Protein AF-A0A2N3EFL1-F1 (afdb_monomer)

Solvent-accessible surface area (backbone atoms only — not comparable to full-atom values): 10453 Å² total; per-residue (Å²): 132,85,88,84,84,82,82,80,86,78,79,76,75,83,72,70,76,74,74,76,64,50,80,77,62,65,52,68,69,85,84,55,55,62,70,56,35,33,52,42,13,59,69,4,53,45,67,71,59,51,54,50,52,51,51,50,53,55,60,44,53,56,23,71,83,37,54,92,38,70,68,27,36,50,48,37,52,32,58,59,57,27,57,64,41,50,49,50,44,27,68,76,59,52,12,45,37,34,62,54,31,63,35,47,53,51,44,52,57,48,41,55,53,49,46,28,28,58,76,32,64,86,65,43,80,52,60,50,54,91,83,37,51,69,62,43,52,49,51,51,52,50,43,54,55,47,51,54,49,52,55,52,19,51,54,30,36,53,46,23,74,76,65,50,71,40,30,33,32,34,71,68,18,29,78,69,70,70,17,40,70,43,81,79,80,126

Mean predicted aligned error: 8.62 Å

Radius of gyration: 25.13 Å; Cα contacts (8 Å, |Δi|>4): 198; chains: 1; bounding box: 44×29×107 Å

Secondary structure (DSSP, 8-state):
----------------------GGG-S--TTS-HHHHHHHHHHTS-HHHHHHHHHHHHHHHGGGGGTTSHHHHHHHHHHHTHHHHHHHHHHHHTS--GGGGGGGHHHHHHHHHHHHHHH-SBTBSPP-GGG-HHHHHHHHHHHHHHHHHHHHHHHHHHHHHTT--PPTTSHHHHHTTSS-------

Foldseek 3Di:
DDDDDDDDPPPPPPPPPPPCPDLLNLADDPPDDLVRLAVLLVVFADPVVVVLVVVLVVLLVVLVVVCVDPLSVLSVVLVVQLVVVLVVCSVVRSYDALLSLVSNVSLVVSLVLLCCQAPHCPNHDHDDCVVPVVVNVSSVVNNVSSVVSNVSSVVSVVVVVVSRSHRRLRPSCVVVVNTHNRPPPD

Structure (mmCIF, N/CA/C/O backbone):
data_AF-A0A2N3EFL1-F1
#
_entry.id   AF-A0A2N3EFL1-F1
#
loop_
_atom_site.group_PDB
_atom_site.id
_atom_site.type_symbol
_atom_site.label_atom_id
_atom_site.label_alt_id
_atom_site.label_comp_id
_atom_site.label_asym_id
_atom_site.label_entity_id
_atom_site.label_seq_id
_atom_site.pdbx_PDB_ins_code
_atom_site.Cartn_x
_atom_site.Cartn_y
_atom_site.Cartn_z
_atom_site.occupancy
_atom_site.B_iso_or_equiv
_atom_site.auth_seq_id
_atom_site.auth_comp_id
_atom_site.auth_asym_id
_atom_site.auth_atom_id
_atom_site.pdbx_PDB_model_num
ATOM 1 N N . MET A 1 1 ? -7.884 -15.401 84.763 1.00 50.72 1 MET A N 1
ATOM 2 C CA . MET A 1 1 ? -8.823 -16.068 83.832 1.00 50.72 1 MET A CA 1
ATOM 3 C C . MET A 1 1 ? -9.607 -15.002 83.078 1.00 50.72 1 MET A C 1
ATOM 5 O O . MET A 1 1 ? -10.017 -14.054 83.729 1.00 50.72 1 MET A O 1
ATOM 9 N N . ARG A 1 2 ? -9.844 -15.227 81.771 1.00 45.53 2 ARG A N 1
ATOM 10 C CA . ARG A 1 2 ? -10.661 -14.442 80.808 1.00 45.53 2 ARG A CA 1
ATOM 11 C C . ARG A 1 2 ? -10.039 -13.092 80.398 1.00 45.53 2 ARG A C 1
ATOM 13 O O . ARG A 1 2 ? -9.923 -12.208 81.226 1.00 45.53 2 ARG A O 1
ATOM 20 N N . GLY A 1 3 ? -9.557 -12.855 79.176 1.00 49.12 3 GLY A N 1
ATOM 21 C CA . GLY A 1 3 ? -9.835 -13.471 77.873 1.00 49.12 3 GLY A CA 1
ATOM 22 C C . GLY A 1 3 ? -10.885 -12.641 77.129 1.00 49.12 3 GLY A C 1
ATOM 23 O O . GLY A 1 3 ? -12.058 -12.721 77.472 1.00 49.12 3 GLY A O 1
ATOM 24 N N . GLY A 1 4 ? -10.463 -11.845 76.142 1.00 48.56 4 GLY A N 1
ATOM 25 C CA . GLY A 1 4 ? -11.347 -11.000 75.331 1.00 48.56 4 GLY A CA 1
ATOM 26 C C . GLY A 1 4 ? -10.661 -10.563 74.040 1.00 48.56 4 GLY A C 1
ATOM 27 O O . GLY A 1 4 ? -10.107 -9.470 73.966 1.00 48.56 4 GLY A O 1
ATOM 28 N N . GLY A 1 5 ? -10.641 -11.462 73.053 1.00 54.12 5 GLY A N 1
ATOM 29 C CA . GLY A 1 5 ? -10.110 -11.211 71.715 1.00 54.12 5 GLY A CA 1
ATOM 30 C C . GLY A 1 5 ? -11.044 -10.334 70.881 1.00 54.12 5 GLY A C 1
ATOM 31 O O . GLY A 1 5 ? -12.261 -10.510 70.909 1.00 54.12 5 GLY A O 1
ATOM 32 N N . ARG A 1 6 ? -10.464 -9.404 70.116 1.00 59.41 6 ARG A N 1
ATOM 33 C CA . ARG A 1 6 ? -11.145 -8.709 69.019 1.00 59.41 6 ARG A CA 1
ATOM 34 C C . ARG A 1 6 ? -10.828 -9.435 67.718 1.00 59.41 6 ARG A C 1
ATOM 36 O O . ARG A 1 6 ? -9.671 -9.503 67.313 1.00 59.41 6 ARG A O 1
ATOM 43 N N . ALA A 1 7 ? -11.871 -9.990 67.112 1.00 55.91 7 ALA A N 1
ATOM 44 C CA . ALA A 1 7 ? -11.839 -10.569 65.782 1.00 55.91 7 ALA A CA 1
ATOM 45 C C . ALA A 1 7 ? -11.641 -9.461 64.738 1.00 55.91 7 ALA A C 1
ATOM 47 O O . ALA A 1 7 ? -12.305 -8.426 64.783 1.00 55.91 7 ALA A O 1
ATOM 48 N N . ALA A 1 8 ? -10.702 -9.687 63.823 1.00 54.69 8 ALA A N 1
ATOM 49 C CA . ALA A 1 8 ? -10.517 -8.891 62.625 1.00 54.69 8 ALA A CA 1
ATOM 50 C C . ALA A 1 8 ? -11.520 -9.371 61.568 1.00 54.69 8 ALA A C 1
ATOM 52 O O . ALA A 1 8 ? -11.421 -10.498 61.082 1.00 54.69 8 ALA A O 1
ATOM 53 N N . GLU A 1 9 ? -12.491 -8.528 61.227 1.00 53.72 9 GLU A N 1
ATOM 54 C CA . GLU A 1 9 ? -13.385 -8.752 60.093 1.00 53.72 9 GLU A CA 1
ATOM 55 C C . GLU A 1 9 ? -12.624 -8.452 58.798 1.00 53.72 9 GLU A C 1
ATOM 57 O O . GLU A 1 9 ? -12.484 -7.311 58.358 1.00 53.72 9 GLU A O 1
ATOM 62 N N . GLY A 1 10 ? -12.070 -9.512 58.209 1.00 50.66 10 GLY A N 1
ATOM 63 C CA . GLY A 1 10 ? -11.544 -9.507 56.854 1.00 50.66 10 GLY A CA 1
ATOM 64 C C . GLY A 1 10 ? -12.693 -9.447 55.853 1.00 50.66 10 GLY A C 1
ATOM 65 O O . GLY A 1 10 ? -13.251 -10.478 55.487 1.00 50.66 10 GLY A O 1
ATOM 66 N N . GLY A 1 11 ? -13.028 -8.238 55.402 1.00 52.91 11 GLY A N 1
ATOM 67 C CA . GLY A 1 11 ? -13.882 -8.018 54.238 1.00 52.91 11 GLY A CA 1
ATOM 68 C C . GLY A 1 11 ? -13.166 -8.479 52.971 1.00 52.91 11 GLY A C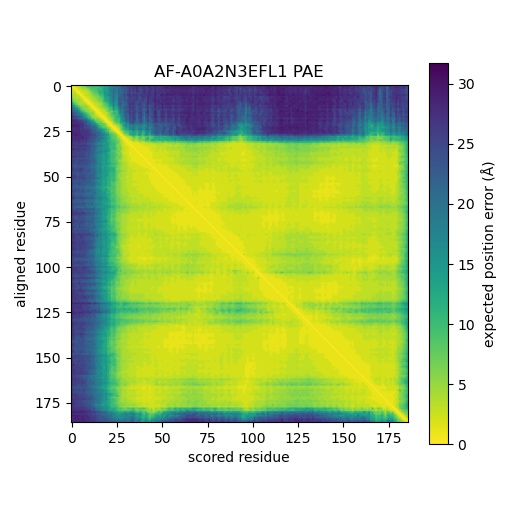 1
ATOM 69 O O . GLY A 1 11 ? -12.472 -7.698 52.318 1.00 52.91 11 GLY A O 1
ATOM 70 N N . ALA A 1 12 ? -13.307 -9.764 52.647 1.00 51.56 12 ALA A N 1
ATOM 71 C CA . ALA A 1 12 ? -12.978 -10.304 51.340 1.00 51.56 12 ALA A CA 1
ATOM 72 C C . ALA A 1 12 ? -13.873 -9.596 50.318 1.00 51.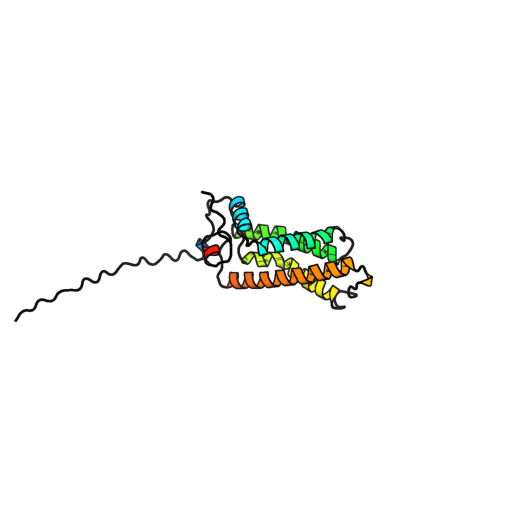56 12 ALA A C 1
ATOM 74 O O . ALA A 1 12 ? -15.074 -9.836 50.240 1.00 51.56 12 ALA A O 1
ATOM 75 N N . THR A 1 13 ? -13.292 -8.649 49.588 1.00 58.56 13 THR A N 1
ATOM 76 C CA . THR A 1 13 ? -13.954 -8.070 48.426 1.00 58.56 13 THR A CA 1
ATOM 77 C C . THR A 1 13 ? -13.999 -9.157 47.368 1.00 58.56 13 THR A C 1
ATOM 79 O O . THR A 1 13 ? -12.969 -9.530 46.804 1.00 58.56 13 THR A O 1
ATOM 82 N N . ASP A 1 14 ? -15.201 -9.684 47.149 1.00 48.06 14 ASP A N 1
ATOM 83 C CA . ASP A 1 14 ? -15.575 -10.488 45.997 1.00 48.06 14 ASP A CA 1
ATOM 84 C C . ASP A 1 14 ? -15.231 -9.697 44.732 1.00 48.06 14 ASP A C 1
ATOM 86 O O . ASP A 1 14 ? -16.028 -8.926 44.194 1.00 48.06 14 ASP A O 1
ATOM 90 N N . ARG A 1 15 ? -13.987 -9.832 44.269 1.00 56.56 15 ARG A N 1
ATOM 91 C CA . ARG A 1 15 ? -13.624 -9.448 42.914 1.00 56.56 15 ARG A CA 1
ATOM 92 C C . ARG A 1 15 ? -14.291 -10.467 42.018 1.00 56.56 15 ARG A C 1
ATOM 94 O O . ARG A 1 15 ? -13.759 -11.553 41.796 1.00 56.56 15 ARG A O 1
ATOM 101 N N . GLU A 1 16 ? -15.481 -10.093 41.563 1.00 52.03 16 GLU A N 1
ATOM 102 C CA . GLU A 1 16 ? -16.154 -10.701 40.429 1.00 52.03 16 GLU A CA 1
ATOM 103 C C . GLU A 1 16 ? -15.074 -11.005 39.378 1.00 52.03 16 GLU A C 1
ATOM 105 O O . GLU A 1 16 ? -14.317 -10.092 39.024 1.00 52.03 16 GLU A O 1
ATOM 110 N N . PRO A 1 17 ? -14.891 -12.274 38.965 1.00 49.97 17 PRO A N 1
ATOM 111 C CA . PRO A 1 17 ? -13.891 -12.613 37.973 1.00 49.97 17 PRO A CA 1
ATOM 112 C C . PRO A 1 17 ? -14.227 -11.803 36.734 1.00 49.97 17 PRO A C 1
ATOM 114 O O . PRO A 1 17 ? -15.246 -12.059 36.090 1.00 49.97 17 PRO A O 1
ATOM 117 N N . ASP A 1 18 ? -13.389 -10.791 36.488 1.00 52.66 18 ASP A N 1
ATOM 118 C CA . ASP A 1 18 ? -13.420 -9.903 35.339 1.00 52.66 18 ASP A CA 1
ATOM 119 C C . ASP A 1 18 ? -13.720 -10.789 34.145 1.00 52.66 18 ASP A C 1
ATOM 121 O O . ASP A 1 18 ? -12.902 -11.642 33.774 1.00 52.66 18 ASP A O 1
ATOM 125 N N . LYS A 1 19 ? -14.971 -10.710 33.668 1.00 48.00 19 LYS A N 1
ATOM 126 C CA . LYS A 1 19 ? -15.429 -11.493 32.533 1.00 48.00 19 LYS A CA 1
ATOM 127 C C . LYS A 1 19 ? -14.396 -11.183 31.482 1.00 48.00 19 LYS A C 1
ATOM 129 O O . LYS A 1 19 ? -14.361 -10.060 30.982 1.00 48.00 19 LYS A O 1
ATOM 134 N N . MET A 1 20 ? -13.555 -12.177 31.189 1.00 40.53 20 MET A N 1
ATOM 135 C CA . MET A 1 20 ? -12.702 -12.226 30.020 1.00 40.53 20 MET A CA 1
ATOM 136 C C . MET A 1 20 ? -13.653 -12.151 28.835 1.00 40.53 20 MET A C 1
ATOM 138 O O . MET A 1 20 ? -14.011 -13.143 28.203 1.00 40.53 20 MET A O 1
ATOM 142 N N . THR A 1 21 ? -14.116 -10.934 28.574 1.00 48.03 21 THR A N 1
ATOM 143 C CA . THR A 1 21 ? -14.584 -10.473 27.299 1.00 48.03 21 THR A CA 1
ATOM 144 C C . THR A 1 21 ? -13.416 -10.832 26.417 1.00 48.03 21 THR A C 1
ATOM 146 O O . THR A 1 21 ? -12.321 -10.280 26.526 1.00 48.03 21 THR A O 1
ATOM 149 N N . SER A 1 22 ? -13.603 -11.930 25.685 1.00 43.53 22 SER A N 1
ATOM 150 C CA . SER A 1 22 ? -12.630 -12.441 24.739 1.00 43.53 22 SER A CA 1
ATOM 151 C C . SER A 1 22 ? -11.972 -11.242 24.053 1.00 43.53 22 SER A C 1
ATOM 153 O O . SER A 1 22 ? -12.692 -10.307 23.710 1.00 43.53 22 SER A O 1
ATOM 155 N N . PRO A 1 23 ? -10.654 -11.218 23.807 1.00 50.94 23 PRO A N 1
ATOM 156 C CA . PRO A 1 23 ? -9.999 -10.127 23.076 1.00 50.94 23 PRO A CA 1
ATOM 157 C C . PRO A 1 23 ? -10.684 -9.783 21.735 1.00 50.94 23 PRO A C 1
ATOM 159 O O . PRO A 1 23 ? -10.469 -8.715 21.166 1.00 50.94 23 PRO A O 1
ATOM 162 N N . LEU A 1 24 ? -11.544 -10.681 21.238 1.00 44.88 24 LEU A N 1
ATOM 163 C CA . LEU A 1 24 ? -12.446 -10.499 20.106 1.00 44.88 24 LEU A CA 1
ATOM 164 C C . LEU A 1 24 ? -13.663 -9.587 20.372 1.00 44.88 24 LEU A C 1
ATOM 166 O O . LEU A 1 24 ? -14.335 -9.242 19.411 1.00 44.88 24 LEU A O 1
ATOM 170 N N . ALA A 1 25 ? -13.983 -9.215 21.609 1.00 43.28 25 ALA A N 1
ATOM 171 C CA . ALA A 1 25 ? -15.118 -8.376 22.008 1.00 43.28 25 ALA A CA 1
ATOM 172 C C . ALA A 1 25 ? -14.766 -6.879 22.084 1.00 43.28 25 ALA A C 1
ATOM 174 O O . ALA A 1 25 ? -15.661 -6.047 22.131 1.00 43.28 25 ALA A O 1
ATOM 175 N N . ALA A 1 26 ? -13.486 -6.510 21.942 1.00 52.78 26 ALA A N 1
ATOM 176 C CA . ALA A 1 26 ? -13.069 -5.140 21.608 1.00 52.78 26 ALA A CA 1
ATOM 177 C C . ALA A 1 26 ? -13.358 -4.777 20.130 1.00 52.78 26 ALA A C 1
ATOM 179 O O . ALA A 1 26 ? -12.781 -3.838 19.570 1.00 52.78 26 ALA A O 1
ATOM 180 N N . LYS A 1 27 ? -14.224 -5.565 19.479 1.00 54.75 27 LYS A N 1
ATOM 181 C CA . LYS A 1 27 ? -14.826 -5.256 18.191 1.00 54.75 27 LYS A CA 1
ATOM 182 C C . LYS A 1 27 ? -15.716 -4.033 18.366 1.00 54.75 27 LYS A C 1
ATOM 184 O O . LYS A 1 27 ? -16.382 -3.847 19.375 1.00 54.75 27 LYS A O 1
ATOM 189 N N . PHE A 1 28 ? -15.64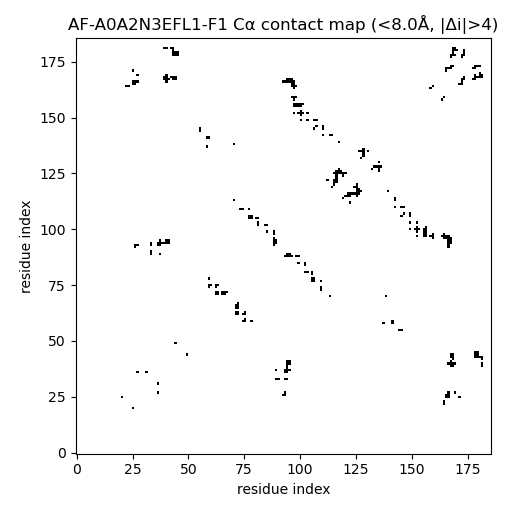9 -3.181 17.361 1.00 65.06 28 PHE A N 1
ATOM 190 C CA . PHE A 1 28 ? -16.472 -1.996 17.201 1.00 65.06 28 PHE A CA 1
ATOM 191 C C . PHE A 1 28 ? -17.959 -2.290 17.475 1.00 65.06 28 PHE A C 1
ATOM 193 O O . PHE A 1 28 ? -18.403 -3.410 17.223 1.00 65.06 28 PHE A O 1
ATOM 200 N N . ASP A 1 29 ? -18.700 -1.280 17.938 1.00 67.50 29 ASP A N 1
ATOM 201 C CA . ASP A 1 29 ? -20.142 -1.355 18.204 1.00 67.50 29 ASP A CA 1
ATOM 202 C C . ASP A 1 29 ? -20.875 -2.061 17.038 1.00 67.50 29 ASP A C 1
ATOM 204 O O . ASP A 1 29 ? -20.841 -1.553 15.903 1.00 67.50 29 ASP A O 1
ATOM 208 N N . PRO A 1 30 ? -21.455 -3.259 17.259 1.00 69.12 30 PRO A N 1
ATOM 209 C CA . PRO A 1 30 ? -22.100 -4.033 16.202 1.00 69.12 30 PRO A CA 1
ATOM 210 C C . PRO A 1 30 ? -23.273 -3.279 15.564 1.00 69.12 30 PRO A C 1
ATOM 212 O O . PRO A 1 30 ? -23.584 -3.538 14.395 1.00 69.12 30 PRO A O 1
ATOM 215 N N . GLU A 1 31 ? -23.841 -2.304 16.275 1.00 81.38 31 GLU A N 1
ATOM 216 C CA . GLU A 1 31 ? -24.982 -1.500 15.844 1.00 81.38 31 GLU A CA 1
ATOM 217 C C . GLU A 1 31 ? -24.595 -0.413 14.830 1.00 81.38 31 GLU A C 1
ATOM 219 O O . GLU A 1 31 ? -25.430 0.063 14.058 1.00 81.38 31 GLU A O 1
ATOM 224 N N . LEU A 1 32 ? -23.313 -0.026 14.756 1.00 83.69 32 LEU A N 1
ATOM 225 C CA . LEU A 1 32 ? -22.890 1.016 13.822 1.00 83.69 32 LEU A CA 1
ATOM 226 C C . LEU A 1 32 ? -22.905 0.504 12.372 1.00 83.69 32 LEU A C 1
ATOM 228 O O . LEU A 1 32 ? -22.269 -0.517 12.079 1.00 83.69 32 LEU A O 1
ATOM 232 N N . PRO A 1 33 ? -23.524 1.236 11.421 1.00 91.56 33 PRO A N 1
ATOM 233 C CA . PRO A 1 33 ? -23.504 0.862 10.011 1.00 91.56 33 PRO A CA 1
ATOM 234 C C . PRO A 1 33 ? -22.072 0.677 9.494 1.00 91.56 33 PRO A C 1
ATOM 236 O O . PRO A 1 33 ? -21.197 1.498 9.779 1.00 91.56 33 PRO A O 1
ATOM 239 N N . LEU A 1 34 ? -21.832 -0.349 8.668 1.00 90.06 34 LEU A N 1
ATOM 240 C CA . LEU A 1 34 ? -20.488 -0.697 8.176 1.00 90.06 34 LEU A CA 1
ATOM 241 C C . LEU A 1 34 ? -19.746 0.501 7.560 1.00 90.06 34 LEU A C 1
ATOM 243 O O . LEU A 1 34 ? -18.565 0.700 7.827 1.00 90.06 34 LEU A O 1
ATOM 247 N N . ARG A 1 35 ? -20.450 1.339 6.787 1.00 92.12 35 ARG A N 1
ATOM 248 C CA . ARG A 1 35 ? -19.893 2.566 6.190 1.00 92.12 35 ARG A CA 1
ATOM 249 C C . ARG A 1 35 ? -19.372 3.559 7.235 1.00 92.12 35 ARG A C 1
ATOM 251 O O . ARG A 1 35 ? -18.329 4.173 7.032 1.00 92.12 35 ARG A O 1
ATOM 258 N N . VAL A 1 36 ? -20.076 3.694 8.360 1.00 90.25 36 VAL A N 1
ATOM 259 C CA . VAL A 1 36 ? -19.702 4.590 9.463 1.00 90.25 36 VAL A CA 1
ATOM 260 C C . VAL A 1 36 ? -18.484 4.027 10.184 1.00 90.25 36 VAL A C 1
ATOM 262 O O . VAL A 1 36 ? -17.533 4.763 10.441 1.00 90.25 36 VAL A O 1
ATOM 265 N N . ALA A 1 37 ? -18.473 2.716 10.438 1.00 88.62 37 ALA A N 1
ATOM 266 C CA . ALA A 1 37 ? -17.337 2.030 11.044 1.00 88.62 37 ALA A CA 1
ATOM 267 C C . ALA A 1 37 ? -16.070 2.140 10.180 1.00 88.62 37 ALA A C 1
ATOM 269 O O . ALA A 1 37 ? -15.011 2.552 10.662 1.00 88.62 37 ALA A O 1
ATOM 270 N N . ALA A 1 38 ? -16.201 1.880 8.877 1.00 91.81 38 ALA A N 1
ATOM 271 C CA . ALA A 1 38 ? -15.132 2.023 7.899 1.00 91.81 38 ALA A CA 1
ATOM 272 C C . ALA A 1 38 ? -14.580 3.455 7.879 1.00 91.81 38 ALA A C 1
ATOM 274 O O . ALA A 1 38 ? -13.387 3.658 8.113 1.00 91.81 38 ALA A O 1
ATOM 275 N N . PHE A 1 39 ? -15.448 4.454 7.701 1.00 92.38 39 PHE A N 1
ATOM 276 C CA . PHE A 1 39 ? -15.046 5.858 7.644 1.00 92.38 39 PHE A CA 1
ATOM 277 C C . PHE A 1 39 ? -14.397 6.341 8.946 1.00 92.38 39 PHE A C 1
ATOM 279 O O . PHE A 1 39 ? -13.382 7.041 8.914 1.00 92.38 39 PHE A O 1
ATOM 286 N N . ARG A 1 40 ? -14.928 5.935 10.106 1.00 90.19 40 ARG A N 1
ATOM 287 C CA . ARG A 1 40 ? -14.330 6.250 11.409 1.00 90.19 40 ARG A CA 1
ATOM 288 C C . ARG A 1 40 ? -12.942 5.629 11.551 1.00 90.19 40 ARG A C 1
ATOM 290 O O . ARG A 1 40 ? -12.020 6.326 11.975 1.00 90.19 40 ARG A O 1
ATOM 297 N N . SER A 1 41 ? -12.776 4.363 11.169 1.00 92.50 41 SER A N 1
ATOM 298 C CA . SER A 1 41 ? -11.470 3.697 11.217 1.00 92.50 41 SER A CA 1
ATOM 299 C C . SER A 1 41 ? -10.455 4.359 10.274 1.00 92.50 41 SER A C 1
ATOM 301 O O . SER A 1 41 ? -9.338 4.647 10.698 1.00 92.50 41 SER A O 1
ATOM 303 N N . TRP A 1 42 ? -10.866 4.753 9.064 1.00 93.81 42 TRP A N 1
ATOM 304 C CA . TRP A 1 42 ? -10.042 5.518 8.122 1.00 93.81 42 TRP A CA 1
ATOM 305 C C . TRP A 1 42 ? -9.607 6.877 8.687 1.00 93.81 42 TRP A C 1
ATOM 307 O O . TRP A 1 42 ? -8.422 7.205 8.713 1.00 93.81 42 TRP A O 1
ATOM 317 N N . ARG A 1 43 ? -10.545 7.662 9.233 1.00 94.31 43 ARG A N 1
ATOM 318 C CA . ARG A 1 43 ? -10.243 8.978 9.828 1.00 94.31 43 ARG A CA 1
ATOM 319 C C . ARG A 1 43 ? -9.345 8.913 11.061 1.00 94.31 43 ARG A C 1
ATOM 321 O O . ARG A 1 43 ? -8.752 9.924 11.437 1.00 94.31 43 ARG A O 1
ATOM 328 N N . SER A 1 44 ? -9.256 7.753 11.703 1.00 93.31 44 SER A N 1
ATOM 329 C CA . SER A 1 44 ? -8.430 7.554 12.892 1.00 93.31 44 SER A CA 1
ATOM 330 C C . SER A 1 44 ? -6.948 7.294 12.584 1.00 93.31 44 SER A C 1
ATOM 332 O O . SER A 1 44 ? -6.118 7.315 13.498 1.00 93.31 44 SER A O 1
ATOM 334 N N . ILE A 1 45 ? -6.592 7.101 11.309 1.00 93.44 45 ILE A N 1
ATOM 335 C CA . ILE A 1 45 ? -5.206 6.937 10.865 1.00 93.44 45 ILE A CA 1
ATOM 336 C C . ILE A 1 45 ? -4.376 8.181 11.242 1.00 93.44 45 ILE A C 1
ATOM 338 O O . ILE A 1 45 ? -4.825 9.339 11.201 1.00 93.44 45 ILE A O 1
ATOM 342 N N . LYS A 1 46 ? -3.128 7.948 11.662 1.00 92.44 46 LYS A N 1
ATOM 343 C CA . LYS A 1 46 ? -2.195 9.019 12.040 1.00 92.44 46 LYS A CA 1
ATOM 344 C C . LYS A 1 46 ? -1.898 9.923 10.840 1.00 92.44 46 LYS A C 1
ATOM 346 O O . LYS A 1 46 ? -1.817 9.451 9.715 1.00 92.44 46 LYS A O 1
ATOM 351 N N . THR A 1 47 ? -1.721 11.228 11.072 1.00 94.38 47 THR A N 1
ATOM 352 C CA . THR A 1 47 ? -1.536 12.199 9.973 1.00 94.38 47 THR A CA 1
ATOM 353 C C . THR A 1 47 ? -0.332 11.855 9.095 1.00 94.38 47 THR A C 1
ATOM 355 O O . THR A 1 47 ? -0.523 11.826 7.885 1.00 94.38 47 THR A O 1
ATOM 358 N N . PRO A 1 48 ? 0.850 11.505 9.648 1.00 94.56 48 PRO A N 1
ATOM 359 C CA . PRO A 1 48 ? 1.994 11.134 8.814 1.00 94.56 48 PRO A CA 1
ATOM 360 C C . PRO A 1 48 ? 1.710 9.926 7.912 1.00 94.56 48 PRO A C 1
ATOM 362 O O . PRO A 1 48 ? 2.078 9.934 6.745 1.00 94.56 48 PRO A O 1
ATOM 365 N N . VAL A 1 49 ? 0.976 8.930 8.422 1.00 94.25 49 VAL A N 1
ATOM 366 C CA . VAL A 1 49 ? 0.573 7.750 7.640 1.00 94.25 49 VAL A CA 1
ATOM 367 C C . VAL A 1 49 ? -0.399 8.146 6.529 1.00 94.25 49 VAL A C 1
ATOM 369 O O . VAL A 1 49 ? -0.249 7.706 5.400 1.00 94.25 49 VAL A O 1
ATOM 372 N N . MET A 1 50 ? -1.363 9.025 6.811 1.00 94.94 50 MET A N 1
ATOM 373 C CA . MET A 1 50 ? -2.296 9.506 5.789 1.00 94.94 50 MET A CA 1
ATOM 374 C C . MET A 1 50 ? -1.581 10.288 4.677 1.00 94.94 50 MET A C 1
ATOM 376 O O . MET A 1 50 ? -1.881 10.092 3.504 1.00 94.94 50 MET A O 1
ATOM 380 N N . VAL A 1 51 ? -0.620 11.148 5.033 1.00 96.88 51 VAL A N 1
ATOM 381 C CA . VAL A 1 51 ? 0.216 11.870 4.057 1.00 96.88 51 VAL A CA 1
ATOM 382 C C . VAL A 1 51 ? 0.998 10.883 3.190 1.00 96.88 51 VAL A C 1
ATOM 384 O O . VAL A 1 51 ? 0.999 11.017 1.969 1.00 96.88 51 VAL A O 1
ATOM 387 N N . TRP A 1 52 ? 1.591 9.855 3.803 1.00 96.56 52 TRP A N 1
ATOM 388 C CA . TRP A 1 52 ? 2.295 8.788 3.092 1.00 96.56 52 TRP A CA 1
ATOM 389 C C . TRP A 1 52 ? 1.386 8.025 2.116 1.00 96.56 52 TRP A C 1
ATOM 391 O O . TRP A 1 52 ? 1.763 7.815 0.967 1.00 96.56 52 TRP A O 1
ATOM 401 N N . LEU A 1 53 ? 0.163 7.672 2.528 1.00 94.25 53 LEU A N 1
ATOM 402 C CA . LEU A 1 53 ? -0.808 7.001 1.658 1.00 94.25 53 LEU A CA 1
ATOM 403 C C . LEU A 1 53 ? -1.206 7.870 0.459 1.00 94.25 53 LEU A C 1
ATOM 405 O O . LEU A 1 53 ? -1.292 7.358 -0.655 1.00 94.25 53 LEU A O 1
ATOM 409 N N . TRP A 1 54 ? -1.424 9.174 0.647 1.00 97.12 54 TRP A N 1
ATOM 410 C CA . TRP A 1 54 ? -1.714 10.081 -0.472 1.00 97.12 54 TRP A CA 1
ATOM 411 C C . TRP A 1 54 ? -0.542 10.199 -1.440 1.00 97.12 54 TRP A C 1
ATOM 413 O O . TRP A 1 54 ? -0.746 10.113 -2.649 1.00 97.12 54 TRP A O 1
ATOM 423 N N . TYR A 1 55 ? 0.675 10.330 -0.914 1.00 98.00 55 TYR A N 1
ATOM 424 C CA . TYR A 1 55 ? 1.892 10.307 -1.718 1.00 98.00 55 TYR A CA 1
ATOM 425 C C . TYR A 1 55 ? 1.992 9.025 -2.559 1.00 98.00 55 TYR A C 1
ATOM 427 O O . TYR A 1 55 ? 2.183 9.113 -3.770 1.00 98.00 55 TYR A O 1
ATOM 435 N N . LEU A 1 56 ? 1.778 7.848 -1.958 1.00 97.06 56 LEU A N 1
ATOM 436 C CA . LEU A 1 56 ? 1.788 6.578 -2.687 1.00 97.06 56 LEU A CA 1
ATOM 437 C C . LEU A 1 56 ? 0.716 6.532 -3.782 1.00 97.06 56 LEU A C 1
ATOM 439 O O . LEU A 1 56 ? 1.014 6.132 -4.902 1.00 97.06 56 LEU A O 1
ATOM 443 N N . ASN A 1 57 ? -0.512 6.977 -3.502 1.00 97.19 57 ASN A N 1
ATO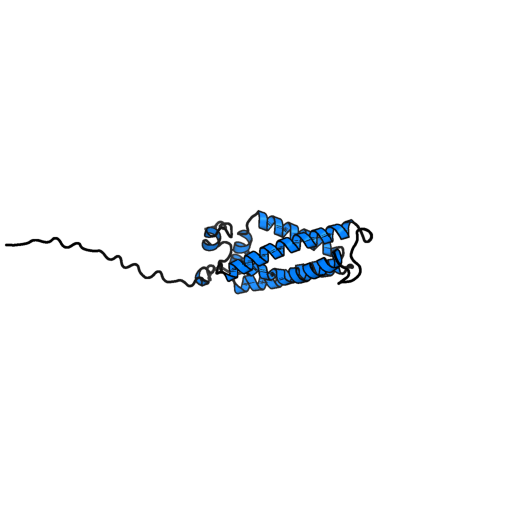M 444 C CA . ASN A 1 57 ? -1.572 6.998 -4.516 1.00 97.19 57 ASN A CA 1
ATOM 445 C C . ASN A 1 57 ? -1.197 7.878 -5.717 1.00 97.19 57 ASN A C 1
ATOM 447 O O . ASN A 1 57 ? -1.401 7.467 -6.856 1.00 97.19 57 ASN A O 1
ATOM 451 N N . LEU A 1 58 ? -0.608 9.054 -5.482 1.00 98.25 58 LEU A N 1
ATOM 452 C CA . LEU A 1 58 ? -0.121 9.915 -6.563 1.00 98.25 58 LEU A CA 1
ATOM 453 C C . LEU A 1 58 ? 1.030 9.261 -7.334 1.00 98.25 58 LEU A C 1
ATOM 455 O O . LEU A 1 58 ? 1.043 9.302 -8.561 1.00 98.25 58 LEU A O 1
ATOM 459 N N . LEU A 1 59 ? 1.964 8.620 -6.627 1.00 98.25 59 LEU A N 1
ATOM 460 C CA . LEU A 1 59 ? 3.099 7.926 -7.231 1.00 98.25 59 LEU A CA 1
ATOM 461 C C . LEU A 1 59 ? 2.647 6.807 -8.179 1.00 98.25 59 LEU A C 1
ATOM 463 O O . LEU A 1 59 ? 3.146 6.726 -9.300 1.00 98.25 59 LEU A O 1
ATOM 467 N N . TYR A 1 60 ? 1.677 5.990 -7.762 1.00 98.06 60 TYR A N 1
ATOM 468 C CA . TYR A 1 60 ? 1.098 4.934 -8.598 1.00 98.06 60 TYR A CA 1
ATOM 469 C C . TYR A 1 60 ? 0.239 5.488 -9.741 1.00 98.06 60 TYR A C 1
ATOM 471 O O . TYR A 1 60 ? 0.268 4.936 -10.841 1.00 98.06 60 TYR A O 1
ATOM 479 N N . ALA A 1 61 ? -0.471 6.600 -9.526 1.00 98.25 61 ALA A N 1
ATOM 480 C CA . ALA A 1 61 ? -1.282 7.237 -10.563 1.00 98.25 61 ALA A CA 1
ATOM 481 C C . ALA A 1 61 ? -0.449 7.706 -11.769 1.00 98.25 61 ALA A C 1
ATOM 483 O O . ALA A 1 61 ? -0.951 7.684 -12.890 1.00 98.25 61 ALA A O 1
ATOM 484 N N . VAL A 1 62 ? 0.830 8.056 -11.581 1.00 98.31 62 VAL A N 1
ATOM 485 C CA . VAL A 1 62 ? 1.748 8.368 -12.696 1.00 98.31 62 VAL A CA 1
ATOM 486 C C . VAL A 1 62 ? 1.870 7.195 -13.681 1.00 98.31 62 VAL A C 1
ATOM 488 O O . VAL A 1 62 ? 1.993 7.417 -14.884 1.00 98.31 62 VAL A O 1
ATOM 491 N N . GLY A 1 63 ? 1.753 5.948 -13.211 1.00 97.94 63 GLY A N 1
ATOM 492 C CA . GLY A 1 63 ? 1.794 4.759 -14.066 1.00 97.94 63 GLY A CA 1
ATOM 493 C C . GLY A 1 63 ? 0.676 4.711 -15.114 1.00 97.94 63 GLY A C 1
ATOM 494 O O . GLY A 1 63 ? 0.859 4.109 -16.170 1.00 97.94 63 GLY A O 1
ATOM 495 N N . LEU A 1 64 ? -0.448 5.403 -14.886 1.00 98.19 64 LEU A N 1
ATOM 496 C CA . LEU A 1 64 ? -1.553 5.491 -15.851 1.00 98.19 64 LEU A CA 1
ATOM 497 C C . LEU A 1 64 ? -1.149 6.190 -17.160 1.00 98.19 64 LEU A C 1
ATOM 499 O O . LEU A 1 64 ? -1.759 5.934 -18.194 1.00 98.19 64 LEU A O 1
ATOM 503 N N . PHE A 1 65 ? -0.110 7.030 -17.139 1.00 97.88 65 PHE A N 1
ATOM 504 C CA . PHE A 1 65 ? 0.413 7.710 -18.331 1.00 97.88 65 PHE A CA 1
ATOM 505 C C . PHE A 1 65 ? 1.434 6.874 -19.116 1.00 97.88 65 PHE A C 1
ATOM 507 O O . PHE A 1 65 ? 1.888 7.304 -20.173 1.00 97.88 65 PHE A O 1
ATOM 514 N N . HIS A 1 66 ? 1.798 5.694 -18.607 1.00 97.31 66 HIS A N 1
ATOM 515 C CA . HIS A 1 66 ? 2.844 4.834 -19.162 1.00 97.31 66 HIS A CA 1
ATOM 516 C C . HIS A 1 66 ? 2.383 3.376 -19.308 1.00 97.31 66 HIS A C 1
ATOM 518 O O . HIS A 1 66 ? 3.198 2.462 -19.249 1.00 97.31 66 HIS A O 1
ATOM 524 N N . LEU A 1 67 ? 1.078 3.130 -19.473 1.00 97.62 67 LEU A N 1
ATOM 525 C CA . LEU A 1 67 ? 0.510 1.772 -19.546 1.00 97.62 67 LEU A CA 1
ATOM 526 C C . LEU A 1 67 ? 1.015 0.938 -20.736 1.00 97.62 67 LEU A C 1
ATOM 528 O O . LEU A 1 67 ? 0.867 -0.281 -20.724 1.00 97.62 67 LEU A O 1
ATOM 532 N N . ASP A 1 68 ? 1.623 1.569 -21.743 1.00 96.75 68 ASP A N 1
ATOM 533 C CA . ASP A 1 68 ? 2.346 0.899 -22.830 1.00 96.75 68 ASP A CA 1
ATOM 534 C C . ASP A 1 68 ? 3.603 0.164 -22.336 1.00 96.75 68 ASP A C 1
ATOM 536 O O . ASP A 1 68 ? 4.110 -0.738 -23.007 1.00 96.75 68 ASP A O 1
ATOM 540 N N . ARG A 1 69 ? 4.113 0.534 -21.156 1.00 96.31 69 ARG A N 1
ATOM 541 C CA . ARG A 1 69 ? 5.279 -0.081 -20.530 1.00 96.31 69 ARG A CA 1
ATOM 542 C C . ARG A 1 69 ? 4.857 -1.149 -19.522 1.00 96.31 69 ARG A C 1
ATOM 544 O O . ARG A 1 69 ? 4.002 -0.895 -18.669 1.00 96.31 69 ARG A O 1
ATOM 551 N N . PRO A 1 70 ? 5.496 -2.332 -19.545 1.00 96.62 70 PRO A N 1
ATOM 552 C CA . PRO A 1 70 ? 5.094 -3.441 -18.691 1.00 96.62 70 PRO A CA 1
ATOM 553 C C . PRO A 1 70 ? 5.235 -3.118 -17.199 1.00 96.62 70 PRO A C 1
ATOM 555 O O . PRO A 1 70 ? 4.399 -3.547 -16.410 1.00 96.62 70 PRO A O 1
ATOM 558 N N . GLU A 1 71 ? 6.249 -2.354 -16.778 1.00 97.81 71 GLU A N 1
ATOM 559 C CA . GLU A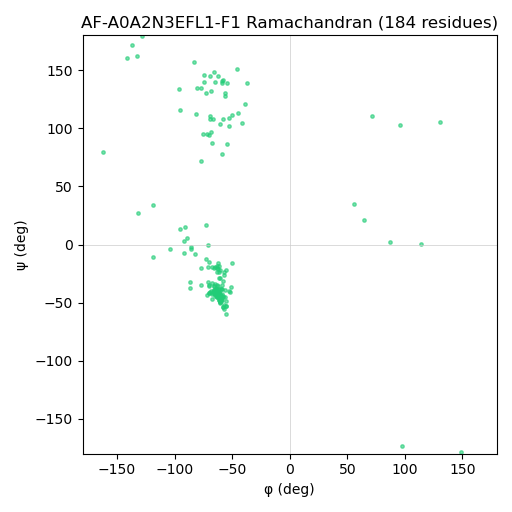 1 71 ? 6.429 -2.049 -15.353 1.00 97.81 71 GLU A CA 1
ATOM 560 C C . GLU A 1 71 ? 5.348 -1.120 -14.817 1.00 97.81 71 GLU A C 1
ATOM 562 O O . GLU A 1 71 ? 4.833 -1.357 -13.726 1.00 97.81 71 GLU A O 1
ATOM 567 N N . ALA A 1 72 ? 4.963 -0.107 -15.591 1.00 97.81 72 ALA A N 1
ATOM 568 C CA . ALA A 1 72 ? 3.869 0.781 -15.227 1.00 97.81 72 ALA A CA 1
ATOM 569 C C . ALA A 1 72 ? 2.512 0.073 -15.256 1.00 97.81 72 ALA A C 1
ATOM 571 O O . ALA A 1 72 ? 1.719 0.260 -14.332 1.00 97.81 72 ALA A O 1
ATOM 572 N N . PHE A 1 73 ? 2.272 -0.797 -16.242 1.00 98.12 73 PHE A N 1
ATOM 573 C CA . PHE A 1 73 ? 1.084 -1.648 -16.262 1.00 98.12 73 PHE A CA 1
ATOM 574 C C . PHE A 1 73 ? 0.971 -2.473 -14.973 1.00 98.12 73 PHE A C 1
ATOM 576 O O . PHE A 1 73 ? -0.044 -2.406 -14.278 1.00 98.12 73 PHE A O 1
ATOM 583 N N . TRP A 1 74 ? 2.027 -3.202 -14.597 1.00 98.06 74 TRP A N 1
ATOM 584 C CA . TRP A 1 74 ? 2.006 -4.024 -13.386 1.00 98.06 74 TRP A CA 1
ATOM 585 C C . TRP A 1 74 ? 1.949 -3.199 -12.098 1.00 98.06 74 TRP A C 1
ATOM 587 O O . TRP A 1 74 ? 1.275 -3.619 -11.156 1.00 98.06 74 TRP A O 1
ATOM 597 N N . ALA A 1 75 ? 2.560 -2.010 -12.066 1.00 97.94 75 ALA A N 1
ATOM 598 C CA . ALA A 1 75 ? 2.412 -1.074 -10.955 1.00 97.94 75 ALA A CA 1
ATOM 599 C C . ALA A 1 75 ? 0.932 -0.722 -10.744 1.00 97.94 75 ALA A C 1
ATOM 601 O O . ALA A 1 75 ? 0.393 -0.933 -9.656 1.00 97.94 75 ALA A O 1
ATOM 602 N N . VAL A 1 76 ? 0.251 -0.268 -11.801 1.00 98.31 76 VAL A N 1
ATOM 603 C CA . VAL A 1 76 ? -1.168 0.116 -11.760 1.00 98.31 76 VAL A CA 1
ATOM 604 C C . VAL A 1 76 ? -2.049 -1.072 -11.385 1.00 98.31 76 VAL A C 1
ATOM 606 O O . VAL A 1 76 ? -2.896 -0.943 -10.503 1.00 98.31 76 VAL A O 1
ATOM 609 N N . MET A 1 77 ? -1.834 -2.245 -11.983 1.00 98.06 77 MET A N 1
ATOM 610 C CA . MET A 1 77 ? -2.615 -3.440 -11.651 1.00 98.06 77 MET A CA 1
ATOM 611 C C . MET A 1 77 ? -2.443 -3.852 -10.186 1.00 98.06 77 MET A C 1
ATOM 613 O O . MET A 1 77 ? -3.425 -4.189 -9.523 1.00 98.06 77 MET A O 1
ATOM 617 N N . SER A 1 78 ? -1.220 -3.776 -9.653 1.00 96.81 78 SER A N 1
ATOM 618 C CA . SER A 1 78 ? -0.958 -4.075 -8.242 1.00 96.81 78 SER A CA 1
ATOM 619 C C . SER A 1 78 ? -1.626 -3.065 -7.299 1.00 96.81 78 SER A C 1
ATOM 621 O O . SER A 1 78 ? -2.133 -3.452 -6.248 1.00 96.81 78 SER A O 1
ATOM 623 N N . TRP A 1 79 ? -1.698 -1.788 -7.687 1.00 96.50 79 TRP A N 1
ATOM 624 C CA . TRP A 1 79 ? -2.405 -0.736 -6.953 1.00 96.50 79 TRP A CA 1
ATOM 625 C C . TRP A 1 79 ? -3.920 -0.947 -6.959 1.00 96.50 79 TRP A C 1
ATOM 627 O O . TRP A 1 79 ? -4.544 -0.934 -5.898 1.00 96.50 79 TRP A O 1
ATOM 637 N N . LEU A 1 80 ? -4.511 -1.238 -8.120 1.00 96.81 80 LEU A N 1
ATOM 638 C CA . LEU A 1 80 ? -5.946 -1.511 -8.244 1.00 96.81 80 LEU A CA 1
ATOM 639 C C . LEU A 1 80 ? -6.373 -2.760 -7.457 1.00 96.81 80 LEU A C 1
ATOM 641 O O . LEU A 1 80 ? -7.453 -2.776 -6.862 1.00 96.81 80 LEU A O 1
ATOM 645 N N . ALA A 1 81 ? -5.515 -3.783 -7.387 1.00 95.81 81 ALA A N 1
ATOM 646 C CA . ALA A 1 81 ? -5.778 -5.010 -6.636 1.00 95.81 81 ALA A CA 1
ATOM 647 C C . ALA A 1 81 ? -5.951 -4.789 -5.118 1.00 95.81 81 ALA A C 1
ATOM 649 O O . ALA A 1 81 ? -6.586 -5.608 -4.451 1.00 95.81 81 ALA A O 1
ATOM 650 N N . VAL A 1 82 ? -5.450 -3.678 -4.562 1.00 94.31 82 VAL A N 1
ATOM 651 C CA . VAL A 1 82 ? -5.611 -3.343 -3.135 1.00 94.31 82 VAL A CA 1
ATOM 652 C C . VAL A 1 82 ? -7.074 -3.066 -2.779 1.00 94.31 82 VAL A C 1
ATOM 654 O O . VAL A 1 82 ? -7.519 -3.442 -1.695 1.00 94.31 82 VAL A O 1
ATOM 657 N N . GLY A 1 83 ? -7.848 -2.454 -3.684 1.00 92.12 83 GLY A N 1
ATOM 658 C CA . GLY A 1 83 ? -9.236 -2.031 -3.445 1.00 92.12 83 GLY A CA 1
ATOM 659 C C . GLY A 1 83 ? -10.173 -3.162 -2.978 1.00 92.12 83 GLY A C 1
ATOM 660 O O . GLY A 1 83 ? -10.820 -3.045 -1.933 1.00 92.12 83 GLY A O 1
ATOM 661 N N . PRO A 1 84 ? -10.240 -4.295 -3.695 1.00 94.44 84 PRO A N 1
ATOM 662 C CA . PRO A 1 84 ? -11.007 -5.453 -3.241 1.00 94.44 84 PRO A CA 1
ATOM 663 C C . PRO A 1 84 ? -10.509 -6.029 -1.906 1.00 94.44 84 PRO A C 1
ATOM 665 O O . PRO A 1 84 ? -11.318 -6.400 -1.054 1.00 94.44 84 PRO A O 1
ATOM 668 N N . LEU A 1 85 ? -9.192 -6.069 -1.678 1.00 93.88 85 LEU A N 1
ATOM 669 C CA . LEU A 1 85 ? -8.610 -6.625 -0.450 1.00 93.88 85 LEU A CA 1
ATOM 670 C C . LEU A 1 85 ? -8.936 -5.769 0.780 1.00 93.88 85 LEU A C 1
ATOM 672 O O . LEU A 1 85 ? -9.333 -6.308 1.818 1.00 93.88 85 LEU A O 1
ATOM 676 N N . ILE A 1 86 ? -8.851 -4.440 0.664 1.00 93.88 86 ILE A N 1
ATOM 677 C CA . ILE A 1 86 ? -9.255 -3.530 1.743 1.00 93.88 86 ILE A CA 1
ATOM 678 C C . ILE A 1 86 ? -10.753 -3.649 2.037 1.00 93.88 86 ILE A C 1
ATOM 680 O O . ILE A 1 86 ? -11.143 -3.663 3.206 1.00 93.88 86 ILE A O 1
ATOM 684 N N . ALA A 1 87 ? -11.593 -3.827 1.011 1.00 92.94 87 ALA A N 1
ATOM 685 C CA . ALA A 1 87 ? -13.024 -4.051 1.195 1.00 92.94 87 ALA A CA 1
ATOM 686 C C . ALA A 1 87 ? -13.299 -5.341 1.987 1.00 92.94 87 ALA A C 1
ATOM 688 O O . ALA A 1 87 ? -14.089 -5.321 2.932 1.00 92.94 87 ALA A O 1
ATOM 689 N N . VAL A 1 88 ? -12.601 -6.441 1.676 1.00 93.69 88 VAL A N 1
ATOM 690 C CA . VAL A 1 88 ? -12.710 -7.704 2.428 1.00 93.69 88 VAL A CA 1
ATOM 691 C C . VAL A 1 88 ? -12.320 -7.511 3.893 1.00 93.69 88 VAL A C 1
ATOM 693 O O . VAL A 1 88 ? -13.057 -7.952 4.777 1.00 93.69 88 VAL A O 1
ATOM 696 N N . VAL A 1 89 ? -11.208 -6.826 4.176 1.00 92.31 89 VAL A N 1
ATOM 697 C CA . VAL A 1 89 ? -10.787 -6.539 5.559 1.00 92.31 89 VAL A CA 1
ATOM 698 C C . VAL A 1 89 ? -11.850 -5.722 6.288 1.00 92.31 89 VAL A C 1
ATOM 700 O O . VAL A 1 89 ? -12.255 -6.104 7.385 1.00 92.31 89 VAL A O 1
ATOM 703 N N . ILE A 1 90 ? -12.360 -4.654 5.670 1.00 92.19 90 ILE A N 1
ATOM 704 C CA . ILE A 1 90 ? -13.403 -3.807 6.258 1.00 92.19 90 ILE A CA 1
ATOM 705 C C . ILE A 1 90 ? -14.666 -4.618 6.558 1.00 92.19 90 ILE A C 1
ATOM 707 O O . ILE A 1 90 ? -15.196 -4.506 7.658 1.00 92.19 90 ILE A O 1
ATOM 711 N N . VAL A 1 91 ? -15.133 -5.462 5.634 1.00 91.62 91 VAL A N 1
ATOM 712 C CA . VAL A 1 91 ? -16.334 -6.293 5.832 1.00 91.62 91 VAL A CA 1
ATOM 713 C C . VAL A 1 91 ? -16.128 -7.310 6.957 1.00 91.62 91 VAL A C 1
ATOM 715 O O . VAL A 1 91 ? -17.001 -7.474 7.807 1.00 91.62 91 VAL A O 1
ATOM 718 N N . ARG A 1 92 ? -14.972 -7.983 6.997 1.00 91.12 92 ARG A N 1
ATOM 719 C CA . ARG A 1 92 ? -14.695 -9.057 7.968 1.00 91.12 92 ARG A CA 1
ATOM 720 C C . ARG A 1 92 ? -14.363 -8.541 9.365 1.00 91.12 92 ARG A C 1
ATOM 722 O O . ARG A 1 92 ? -14.710 -9.190 10.346 1.00 91.12 92 ARG A O 1
ATOM 729 N N . GLN A 1 93 ? -13.686 -7.399 9.457 1.00 90.25 93 GLN A N 1
ATOM 730 C CA . GLN A 1 93 ? -13.205 -6.820 10.717 1.00 90.25 93 GLN A CA 1
ATOM 731 C C . GLN A 1 93 ? -14.050 -5.628 11.189 1.00 90.25 93 GLN A C 1
ATOM 733 O O . GLN A 1 93 ? -13.802 -5.091 12.266 1.00 90.25 93 GLN A O 1
ATOM 738 N N . ARG A 1 94 ? -15.050 -5.214 10.398 1.00 89.94 94 ARG A N 1
ATOM 739 C CA . ARG A 1 94 ? -15.871 -4.008 10.605 1.00 89.94 94 ARG A CA 1
ATOM 740 C C . ARG A 1 94 ? -15.048 -2.720 10.720 1.00 89.94 94 ARG A C 1
ATOM 742 O O . ARG A 1 94 ? -15.401 -1.808 11.461 1.00 89.94 94 ARG A O 1
ATOM 749 N N . GLY A 1 95 ? -13.949 -2.639 9.977 1.00 92.75 95 GLY A N 1
ATOM 750 C CA . GLY A 1 95 ? -13.052 -1.487 9.941 1.00 92.75 95 GLY A CA 1
ATOM 751 C C . GLY A 1 95 ? -11.608 -1.896 9.679 1.00 92.75 95 GLY A C 1
ATOM 752 O O . GLY A 1 95 ? -11.297 -3.071 9.487 1.00 92.75 95 GLY A O 1
ATOM 753 N N . LEU A 1 96 ? -10.714 -0.913 9.664 1.00 94.12 96 LEU A N 1
ATOM 754 C CA . LEU A 1 96 ? -9.286 -1.155 9.492 1.00 94.12 96 LEU A CA 1
ATOM 755 C C . LEU A 1 96 ? -8.671 -1.678 10.790 1.00 94.12 96 LEU A C 1
ATOM 757 O O . LEU A 1 96 ? -8.912 -1.142 11.870 1.00 94.12 96 LEU A O 1
ATOM 761 N N . THR A 1 97 ? -7.851 -2.715 10.674 1.00 94.50 97 THR A N 1
ATOM 762 C CA . THR A 1 97 ? -7.034 -3.273 11.765 1.00 94.50 97 THR A CA 1
ATOM 763 C C . THR A 1 97 ? -5.584 -3.369 11.299 1.00 94.50 97 THR A C 1
ATOM 765 O O . THR A 1 97 ? -5.291 -3.085 10.138 1.00 94.50 97 THR A O 1
ATOM 768 N N . ARG A 1 98 ? -4.668 -3.842 12.147 1.00 93.88 98 ARG A N 1
ATOM 769 C CA . ARG A 1 98 ? -3.304 -4.169 11.699 1.00 93.88 98 ARG A CA 1
ATOM 770 C C . ARG A 1 98 ? -3.241 -5.305 10.667 1.00 93.88 98 ARG A C 1
ATOM 772 O O . ARG A 1 98 ? -2.284 -5.383 9.910 1.00 93.88 98 ARG A O 1
ATOM 779 N N . LEU A 1 99 ? -4.290 -6.130 10.551 1.00 94.31 99 LEU A N 1
ATOM 780 C CA . LEU A 1 99 ? -4.399 -7.117 9.467 1.00 94.31 99 LEU A CA 1
ATOM 781 C C . LEU A 1 99 ? -4.433 -6.464 8.080 1.00 94.31 99 LEU A C 1
ATOM 783 O O . LEU A 1 99 ? -4.159 -7.134 7.088 1.00 94.31 99 LEU A O 1
ATOM 787 N N . SER A 1 100 ? -4.746 -5.164 8.010 1.00 93.12 100 SER A N 1
ATOM 788 C CA . SER A 1 100 ? -4.718 -4.404 6.761 1.00 93.12 100 SER A CA 1
ATOM 789 C C . SER A 1 100 ? -3.361 -4.488 6.064 1.00 93.12 100 SER A C 1
ATOM 791 O O . SER A 1 100 ? -3.350 -4.358 4.856 1.00 93.12 100 SER A O 1
ATOM 793 N N . GLY A 1 101 ? -2.252 -4.799 6.747 1.00 91.38 101 GLY A N 1
ATOM 794 C CA . GLY A 1 101 ? -0.970 -5.020 6.066 1.00 91.38 101 GLY A CA 1
ATOM 795 C C . GLY A 1 101 ? -1.008 -6.125 4.995 1.00 91.38 101 GLY A C 1
ATOM 796 O O . GLY A 1 101 ? -0.291 -6.058 4.002 1.00 91.38 101 GLY A O 1
ATOM 797 N N . LEU A 1 102 ? -1.913 -7.108 5.109 1.00 92.50 102 LEU A N 1
ATOM 798 C CA . LEU A 1 102 ? -2.084 -8.144 4.079 1.00 92.50 102 LEU A CA 1
ATOM 799 C C . LEU A 1 102 ? -2.701 -7.630 2.770 1.00 92.50 102 LEU A C 1
ATOM 801 O O . LEU A 1 102 ? -2.631 -8.326 1.758 1.00 92.50 102 LEU A O 1
ATOM 805 N N . ILE A 1 103 ? -3.299 -6.435 2.747 1.00 91.62 103 ILE A N 1
ATOM 806 C CA . ILE A 1 103 ? -3.882 -5.887 1.512 1.00 91.62 103 ILE A CA 1
ATOM 807 C C . ILE A 1 103 ? -2.805 -5.553 0.474 1.00 91.62 103 ILE A C 1
ATOM 809 O O . ILE A 1 103 ? -3.111 -5.472 -0.711 1.00 91.62 103 ILE A O 1
ATOM 813 N N . HIS A 1 104 ? -1.550 -5.401 0.906 1.00 92.31 104 HIS A N 1
ATOM 814 C CA . HIS A 1 104 ? -0.410 -5.068 0.056 1.00 92.31 104 HIS A CA 1
ATOM 815 C C . HIS A 1 104 ? 0.379 -6.309 -0.400 1.00 92.31 104 HIS A C 1
ATOM 817 O O . HIS A 1 104 ? 1.463 -6.185 -0.964 1.00 92.31 104 HIS A O 1
ATOM 823 N N . LEU A 1 105 ? -0.160 -7.525 -0.239 1.00 91.69 105 LEU A N 1
ATOM 824 C CA . LEU A 1 105 ? 0.444 -8.730 -0.828 1.00 91.69 105 LEU A CA 1
ATOM 825 C C . LEU A 1 105 ? 0.702 -8.617 -2.347 1.00 91.69 105 LEU A C 1
ATOM 827 O O . LEU A 1 105 ? 1.778 -9.036 -2.781 1.00 91.69 105 LEU A O 1
ATOM 831 N N . PRO A 1 106 ? -0.187 -8.015 -3.169 1.00 93.81 106 PRO A N 1
ATOM 832 C CA . PRO A 1 106 ? 0.118 -7.763 -4.579 1.00 93.81 106 PRO A CA 1
ATOM 833 C C . PRO A 1 106 ? 1.364 -6.890 -4.775 1.00 93.81 106 PRO A C 1
ATOM 835 O O . PRO A 1 106 ? 2.131 -7.101 -5.713 1.00 93.81 106 PRO A O 1
ATOM 838 N N . TRP A 1 107 ? 1.595 -5.938 -3.868 1.00 94.56 107 TRP A N 1
ATOM 839 C CA . TRP A 1 107 ? 2.752 -5.050 -3.919 1.00 94.56 107 TRP A CA 1
ATOM 840 C C . TRP A 1 107 ? 4.046 -5.774 -3.589 1.00 94.56 107 TRP A C 1
ATOM 842 O O . TRP A 1 107 ? 5.071 -5.439 -4.170 1.00 94.56 107 TRP A O 1
ATOM 852 N N . LEU A 1 108 ? 4.025 -6.788 -2.718 1.00 94.94 108 LEU A N 1
ATOM 853 C CA . LEU A 1 108 ? 5.204 -7.618 -2.462 1.00 94.94 108 LEU A CA 1
ATOM 854 C C . LEU A 1 108 ? 5.662 -8.323 -3.747 1.00 94.94 108 LEU A C 1
ATOM 856 O O . LEU A 1 108 ? 6.832 -8.231 -4.113 1.00 94.94 108 LEU A O 1
ATOM 860 N N . VAL A 1 109 ? 4.734 -8.969 -4.460 1.00 95.50 109 VAL A N 1
ATOM 861 C CA . VAL A 1 109 ? 5.032 -9.656 -5.730 1.00 95.50 109 VAL A CA 1
ATOM 862 C C . VAL A 1 109 ? 5.556 -8.665 -6.769 1.00 95.50 109 VAL A C 1
ATOM 864 O O . VAL A 1 109 ? 6.602 -8.900 -7.377 1.00 95.50 109 VAL A O 1
ATOM 867 N N . PHE A 1 110 ? 4.873 -7.528 -6.927 1.00 97.00 110 PHE A N 1
ATOM 868 C CA . PHE A 1 110 ? 5.296 -6.464 -7.833 1.00 97.00 110 PHE A CA 1
ATOM 869 C C . PHE A 1 110 ? 6.678 -5.902 -7.469 1.00 97.00 110 PHE A C 1
ATOM 871 O O . PHE A 1 110 ? 7.513 -5.742 -8.352 1.00 97.00 110 PHE A O 1
ATOM 878 N N . THR A 1 111 ? 6.961 -5.663 -6.187 1.00 97.31 111 THR A N 1
ATOM 879 C CA . THR A 1 111 ? 8.242 -5.105 -5.718 1.00 97.31 111 THR A CA 1
ATOM 880 C C . THR A 1 111 ? 9.396 -6.058 -5.995 1.00 97.31 111 THR A C 1
ATOM 882 O O . THR A 1 111 ? 10.438 -5.619 -6.474 1.00 97.31 111 THR A O 1
ATOM 885 N N . VAL A 1 112 ? 9.219 -7.361 -5.751 1.00 97.25 112 VAL A N 1
ATOM 886 C CA . VAL A 1 112 ? 10.240 -8.373 -6.071 1.00 97.25 112 VAL A CA 1
ATOM 887 C C . VAL A 1 112 ? 10.515 -8.394 -7.573 1.00 97.25 112 VAL A C 1
ATOM 889 O O . VAL A 1 112 ? 11.670 -8.327 -7.993 1.00 97.25 112 VAL A O 1
ATOM 892 N N . TRP A 1 113 ? 9.462 -8.432 -8.392 1.00 97.44 113 TRP A N 1
ATOM 893 C CA . TRP A 1 113 ? 9.602 -8.425 -9.845 1.00 97.44 113 TRP A CA 1
ATOM 894 C C . TRP A 1 113 ? 10.248 -7.137 -10.375 1.00 97.44 113 TRP A C 1
ATOM 896 O O . TRP A 1 113 ? 11.181 -7.203 -11.176 1.00 97.44 113 TRP A O 1
ATOM 906 N N . LEU A 1 114 ? 9.824 -5.971 -9.884 1.00 98.00 114 LEU A N 1
ATOM 907 C CA . LEU A 1 114 ? 10.404 -4.682 -10.253 1.00 98.00 114 LEU A CA 1
ATOM 908 C C . LEU A 1 114 ? 11.869 -4.584 -9.810 1.00 98.00 114 LEU A C 1
ATOM 910 O O . LEU A 1 114 ? 12.701 -4.095 -10.567 1.00 98.00 114 LEU A O 1
ATOM 914 N N . GLY A 1 115 ? 12.214 -5.108 -8.633 1.00 97.88 115 GLY A N 1
ATOM 915 C CA . GLY A 1 115 ? 13.598 -5.200 -8.172 1.00 97.88 115 GLY A CA 1
ATOM 916 C C . GLY A 1 115 ? 14.473 -6.014 -9.126 1.00 97.88 115 GLY A C 1
ATOM 917 O O . GLY A 1 115 ? 15.568 -5.578 -9.471 1.00 97.88 115 GLY A O 1
ATOM 918 N N . MET A 1 116 ? 13.971 -7.144 -9.636 1.00 97.44 116 MET A N 1
ATOM 919 C CA . MET A 1 116 ? 14.677 -7.902 -10.677 1.00 97.44 116 MET A CA 1
ATOM 920 C C . MET A 1 116 ? 14.839 -7.087 -11.965 1.00 97.44 116 MET A C 1
ATOM 922 O O . MET A 1 116 ? 15.917 -7.098 -12.540 1.00 97.44 116 MET A O 1
ATOM 926 N N . ARG A 1 117 ? 13.817 -6.339 -12.406 1.00 96.38 117 ARG A N 1
ATOM 927 C CA . ARG A 1 117 ? 13.901 -5.466 -13.597 1.00 96.38 117 ARG A CA 1
ATOM 928 C C . ARG A 1 117 ? 14.893 -4.306 -13.432 1.00 96.38 117 ARG A C 1
ATOM 930 O O . ARG A 1 117 ? 15.487 -3.876 -14.419 1.00 96.38 117 ARG A O 1
ATOM 937 N N . LEU A 1 118 ? 15.035 -3.769 -12.219 1.00 96.94 118 LEU A N 1
ATOM 938 C CA . LEU A 1 118 ? 15.882 -2.606 -11.934 1.00 96.94 118 LEU A CA 1
ATOM 939 C C . LEU A 1 118 ? 17.339 -2.979 -11.652 1.00 96.94 118 LEU A C 1
ATOM 941 O O . LEU A 1 118 ? 18.236 -2.242 -12.050 1.00 96.94 118 LEU A O 1
ATOM 945 N N . PHE A 1 119 ? 17.580 -4.096 -10.964 1.00 96.62 119 PHE A N 1
ATOM 946 C CA . PHE A 1 119 ? 18.897 -4.398 -10.394 1.00 96.62 119 PHE A CA 1
ATOM 947 C C . PHE A 1 119 ? 19.540 -5.672 -10.942 1.00 96.62 119 PHE A C 1
ATOM 949 O O . PHE A 1 119 ? 20.715 -5.915 -10.669 1.00 96.62 119 PHE A O 1
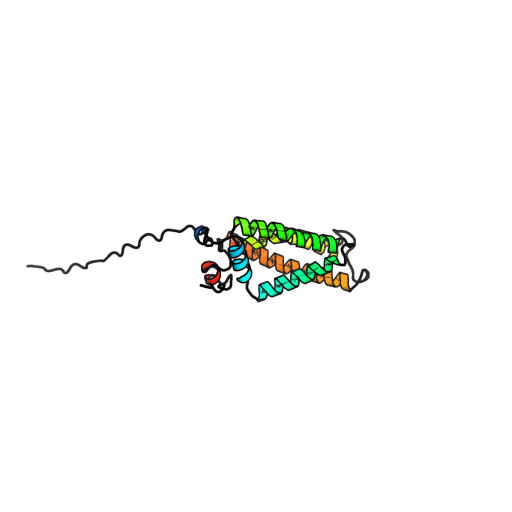ATOM 956 N N . THR A 1 120 ? 18.811 -6.500 -11.697 1.00 94.94 120 THR A N 1
ATOM 957 C CA . THR A 1 120 ? 19.336 -7.766 -12.225 1.00 94.94 120 THR A CA 1
ATOM 958 C C . THR A 1 120 ? 18.929 -7.995 -13.684 1.00 94.94 120 THR A C 1
ATOM 960 O O . THR A 1 120 ? 18.143 -7.251 -14.262 1.00 94.94 120 THR A O 1
ATOM 963 N N . GLY A 1 121 ? 19.496 -9.032 -14.311 1.00 92.44 121 GLY A N 1
ATOM 964 C CA . GLY A 1 121 ? 19.075 -9.513 -15.636 1.00 92.44 121 GLY A CA 1
ATOM 965 C C . GLY A 1 121 ? 18.012 -10.620 -15.587 1.00 92.44 121 GLY A C 1
ATOM 966 O O . GLY A 1 121 ? 17.642 -11.171 -16.621 1.00 92.44 121 GLY A O 1
ATOM 967 N N . SER A 1 122 ? 17.540 -10.995 -14.391 1.00 93.75 122 SER A N 1
ATOM 968 C CA . SER A 1 122 ? 16.710 -12.193 -14.174 1.00 93.75 122 SER A CA 1
ATOM 969 C C . SER A 1 122 ? 15.291 -12.063 -14.735 1.00 93.75 122 SER A C 1
ATOM 971 O O . SER A 1 122 ? 14.624 -13.069 -14.951 1.00 93.75 122 SER A O 1
ATOM 973 N N . ALA A 1 123 ? 14.833 -10.833 -14.978 1.00 93.69 123 ALA A N 1
ATOM 974 C CA . ALA A 1 123 ? 13.528 -10.515 -15.559 1.00 93.69 123 ALA A CA 1
ATOM 975 C C . ALA A 1 123 ? 13.672 -9.762 -16.901 1.00 93.69 123 ALA A C 1
ATOM 977 O O . ALA A 1 123 ? 12.880 -8.875 -17.226 1.00 93.69 123 ALA A O 1
ATOM 978 N N . GLY A 1 124 ? 14.715 -10.086 -17.671 1.00 91.19 124 GLY A N 1
ATOM 979 C CA . GLY A 1 124 ? 15.072 -9.421 -18.929 1.00 91.19 124 GLY A CA 1
ATOM 980 C C . GLY A 1 124 ? 16.160 -8.360 -18.757 1.00 91.19 124 GLY A C 1
ATOM 981 O O . GLY A 1 124 ? 16.735 -8.224 -17.681 1.00 91.19 124 GLY A O 1
ATOM 982 N N . ALA A 1 125 ? 16.448 -7.607 -19.825 1.00 91.31 125 ALA A N 1
ATOM 983 C CA . ALA A 1 125 ? 17.481 -6.571 -19.796 1.00 91.31 125 ALA A CA 1
ATOM 984 C C . ALA A 1 125 ? 17.199 -5.547 -18.674 1.00 91.31 125 ALA A C 1
ATOM 986 O O . ALA A 1 125 ? 16.059 -5.054 -18.614 1.00 91.31 125 ALA A O 1
ATOM 987 N N . PRO A 1 126 ? 18.194 -5.233 -17.816 1.00 92.25 126 PRO A N 1
ATOM 988 C CA . PRO A 1 126 ? 18.030 -4.266 -16.743 1.00 92.25 126 PRO A CA 1
ATOM 989 C C . PRO A 1 126 ? 17.608 -2.908 -17.290 1.00 92.25 126 PRO A C 1
ATOM 991 O O . PRO A 1 126 ? 18.080 -2.464 -18.342 1.00 92.25 126 PRO A O 1
ATOM 994 N N . LEU A 1 127 ? 16.724 -2.243 -16.559 1.00 94.12 127 LEU A N 1
ATOM 995 C CA . LEU A 1 127 ? 16.306 -0.897 -16.909 1.00 94.12 127 LEU A CA 1
ATOM 996 C C . LEU A 1 127 ? 17.454 0.093 -16.707 1.00 94.12 127 LEU A C 1
ATOM 998 O O . LEU A 1 127 ? 18.246 -0.035 -15.776 1.00 94.12 127 LEU A O 1
ATOM 1002 N N . SER A 1 128 ? 17.532 1.108 -17.564 1.00 95.56 128 SER A N 1
ATOM 1003 C CA . SER A 1 128 ? 18.545 2.161 -17.458 1.00 95.56 128 SER A CA 1
ATOM 1004 C C . SER A 1 128 ? 17.985 3.544 -17.806 1.00 95.56 128 SER A C 1
ATOM 1006 O O . SER A 1 128 ? 16.972 3.646 -18.509 1.00 95.56 128 SER A O 1
ATOM 1008 N N . PRO A 1 129 ? 18.657 4.635 -17.385 1.00 96.69 129 PRO A N 1
ATOM 1009 C CA . PRO A 1 129 ? 18.251 5.996 -17.738 1.00 96.69 129 PRO A CA 1
ATOM 1010 C C . PRO A 1 129 ? 18.168 6.255 -19.250 1.00 96.69 129 PRO A C 1
ATOM 1012 O O . PRO A 1 129 ? 17.424 7.139 -19.672 1.00 96.69 129 PRO A O 1
ATOM 1015 N N . ALA A 1 130 ? 18.881 5.474 -20.073 1.00 95.50 130 ALA A N 1
ATOM 1016 C CA . ALA A 1 130 ? 18.860 5.591 -21.533 1.00 95.50 130 ALA A CA 1
ATOM 1017 C C . ALA A 1 130 ? 17.476 5.303 -22.143 1.00 95.50 130 ALA A C 1
ATOM 1019 O O . ALA A 1 130 ? 17.185 5.738 -23.253 1.00 95.50 130 ALA A O 1
ATOM 1020 N N . GLN A 1 131 ? 16.599 4.608 -21.413 1.00 91.38 131 GLN A N 1
ATOM 1021 C CA . GLN A 1 131 ? 15.221 4.331 -21.830 1.00 91.38 131 GLN A CA 1
ATOM 1022 C C . GLN A 1 131 ? 14.244 5.464 -21.466 1.00 91.38 131 GLN A C 1
ATOM 1024 O O . GLN A 1 131 ? 13.059 5.375 -21.790 1.00 91.38 131 GLN A O 1
ATOM 1029 N N . GLY A 1 132 ? 14.735 6.516 -20.801 1.00 95.94 132 GLY A N 1
ATOM 1030 C CA . GLY A 1 132 ? 13.973 7.670 -20.334 1.00 95.94 132 GLY A CA 1
ATOM 1031 C C . GLY A 1 132 ? 14.270 7.960 -18.864 1.00 95.94 132 GLY A C 1
ATOM 1032 O O . GLY A 1 132 ? 13.766 7.267 -17.981 1.00 95.94 132 GLY A O 1
ATOM 1033 N N . ALA A 1 133 ? 15.054 9.008 -18.594 1.00 96.44 133 ALA A N 1
ATOM 1034 C CA . ALA A 1 133 ? 15.525 9.329 -17.244 1.00 96.44 133 ALA A CA 1
ATOM 1035 C C . ALA A 1 133 ? 14.376 9.508 -16.238 1.00 96.44 133 ALA A C 1
ATOM 1037 O O . ALA A 1 133 ? 14.414 8.930 -15.155 1.00 96.44 133 ALA A O 1
ATOM 1038 N N . PHE A 1 134 ? 13.324 10.243 -16.614 1.00 97.06 134 PHE A N 1
ATOM 1039 C CA . PHE A 1 134 ? 12.148 10.426 -15.758 1.00 97.06 134 PHE A CA 1
ATOM 1040 C C . PHE A 1 134 ? 11.507 9.087 -15.367 1.00 97.06 134 PHE A C 1
ATOM 1042 O O . PHE A 1 134 ? 11.330 8.815 -14.183 1.00 97.06 134 PHE A O 1
ATOM 1049 N N . TYR A 1 135 ? 11.217 8.233 -16.354 1.00 96.62 135 TYR A N 1
ATOM 1050 C CA . TYR A 1 135 ? 10.597 6.926 -16.133 1.00 96.62 135 TYR A CA 1
ATOM 1051 C C . TYR A 1 135 ? 11.469 6.030 -15.247 1.00 96.62 135 TYR A C 1
ATOM 1053 O O . TYR A 1 135 ? 10.984 5.417 -14.298 1.00 96.62 135 TYR A O 1
ATOM 1061 N N . PHE A 1 136 ? 12.779 6.016 -15.502 1.00 97.44 136 PHE A N 1
ATOM 1062 C CA . PHE A 1 136 ? 13.745 5.266 -14.708 1.00 97.44 136 PHE A CA 1
ATOM 1063 C C . PHE A 1 136 ? 13.749 5.693 -13.231 1.00 97.44 136 PHE A C 1
ATOM 1065 O O . PHE A 1 136 ? 13.685 4.840 -12.340 1.00 97.44 136 PHE A O 1
ATOM 1072 N N . TYR A 1 137 ? 13.785 7.000 -12.951 1.00 98.25 137 TYR A N 1
ATOM 1073 C CA . TYR A 1 137 ? 13.751 7.509 -11.577 1.00 98.25 137 TYR A CA 1
ATOM 1074 C C . TYR A 1 137 ? 12.386 7.318 -10.915 1.00 98.25 137 TYR A C 1
ATOM 1076 O O . TYR A 1 137 ? 12.326 6.998 -9.729 1.00 98.25 137 TYR A O 1
ATOM 1084 N N . TRP A 1 138 ? 11.295 7.444 -11.669 1.00 98.44 138 TRP A N 1
ATOM 1085 C CA . TRP A 1 138 ? 9.954 7.142 -11.176 1.00 98.44 138 TRP A CA 1
ATOM 1086 C C . TRP A 1 138 ? 9.817 5.672 -10.752 1.00 98.44 138 TRP A C 1
ATOM 1088 O O . TRP A 1 138 ? 9.271 5.394 -9.682 1.00 98.44 138 TRP A O 1
ATOM 1098 N N . LEU A 1 139 ? 10.372 4.727 -11.518 1.00 98.31 139 LEU A N 1
ATOM 1099 C CA . LEU A 1 139 ? 10.384 3.312 -11.139 1.00 98.31 139 LEU A CA 1
ATOM 1100 C C . LEU A 1 139 ? 11.213 3.051 -9.880 1.00 98.31 139 LEU A C 1
ATOM 1102 O O . LEU A 1 139 ? 10.776 2.292 -9.019 1.00 98.31 139 LEU A O 1
ATOM 1106 N N . HIS A 1 140 ? 12.364 3.710 -9.724 1.00 98.50 140 HIS A N 1
ATOM 1107 C CA . HIS A 1 140 ? 13.142 3.632 -8.482 1.00 98.50 140 HIS A CA 1
ATOM 1108 C C . HIS A 1 140 ? 12.351 4.169 -7.292 1.00 98.50 140 HIS A C 1
ATOM 1110 O O . HIS A 1 140 ? 12.306 3.536 -6.238 1.00 98.50 140 HIS A O 1
ATOM 1116 N N . LEU A 1 141 ? 11.702 5.319 -7.461 1.00 98.56 141 LEU A N 1
ATOM 1117 C CA . LEU A 1 141 ? 10.890 5.921 -6.415 1.00 98.56 141 LEU A CA 1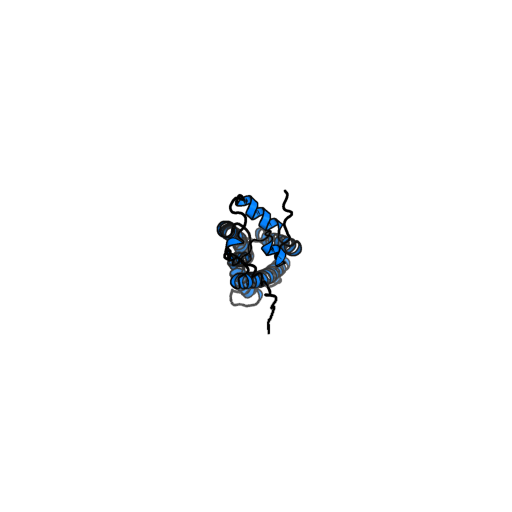
ATOM 1118 C C . LEU A 1 141 ? 9.721 5.007 -6.029 1.00 98.56 141 LEU A C 1
ATOM 1120 O O . LEU A 1 141 ? 9.467 4.806 -4.840 1.00 98.56 141 LEU A O 1
ATOM 1124 N N . THR A 1 142 ? 9.064 4.402 -7.020 1.00 98.50 142 THR A N 1
ATOM 1125 C CA . THR A 1 142 ? 7.999 3.407 -6.838 1.00 98.50 142 THR A CA 1
ATOM 1126 C C . THR A 1 142 ? 8.512 2.182 -6.091 1.00 98.50 142 THR A C 1
ATOM 1128 O O . THR A 1 142 ? 7.909 1.793 -5.091 1.00 98.50 142 THR A O 1
ATOM 1131 N N . PHE A 1 143 ? 9.650 1.618 -6.503 1.00 98.62 143 PHE A N 1
ATOM 1132 C CA . PHE A 1 143 ? 10.276 0.470 -5.849 1.00 98.62 143 PHE A CA 1
ATOM 1133 C C . PHE A 1 143 ? 10.580 0.751 -4.373 1.00 98.62 143 PHE A C 1
ATOM 1135 O O . PHE A 1 143 ? 10.088 0.041 -3.498 1.00 98.62 143 PHE A O 1
ATOM 1142 N N . TRP A 1 144 ? 11.331 1.816 -4.077 1.00 98.50 144 TRP A N 1
ATOM 1143 C CA . TRP A 1 144 ? 11.750 2.121 -2.706 1.00 98.50 144 TRP A CA 1
ATOM 1144 C C . TRP A 1 144 ? 10.573 2.492 -1.804 1.00 98.50 144 TRP A C 1
ATOM 1146 O O . TRP A 1 144 ? 10.498 2.026 -0.667 1.00 98.50 144 TRP A O 1
ATOM 1156 N N . SER A 1 145 ? 9.619 3.277 -2.310 1.00 98.25 145 SER A N 1
ATOM 1157 C CA . SER A 1 145 ? 8.433 3.659 -1.533 1.00 98.25 145 SER A CA 1
ATOM 1158 C C . SER A 1 145 ? 7.550 2.447 -1.225 1.00 98.25 145 SER A C 1
ATOM 1160 O O . SER A 1 145 ? 7.043 2.313 -0.110 1.00 98.25 145 SER A O 1
ATOM 1162 N N . THR A 1 146 ? 7.406 1.533 -2.186 1.00 97.25 146 THR A N 1
ATOM 1163 C CA . THR A 1 146 ? 6.625 0.303 -2.003 1.00 97.25 146 THR A CA 1
ATOM 1164 C C . THR A 1 146 ? 7.323 -0.661 -1.049 1.00 97.25 146 THR A C 1
ATOM 1166 O O . THR A 1 146 ? 6.671 -1.199 -0.157 1.00 97.25 146 THR A O 1
ATOM 1169 N N . LEU A 1 147 ? 8.647 -0.815 -1.153 1.00 97.06 147 LEU A N 1
ATOM 1170 C CA . LEU A 1 147 ? 9.438 -1.639 -0.237 1.00 97.06 147 LEU A CA 1
ATOM 1171 C C . LEU A 1 147 ? 9.293 -1.174 1.220 1.00 97.06 147 LEU A C 1
ATOM 1173 O O . LEU A 1 147 ? 9.081 -1.995 2.111 1.00 97.06 147 LEU A O 1
ATOM 1177 N N . ILE A 1 148 ? 9.352 0.141 1.459 1.00 97.06 148 ILE A N 1
ATOM 1178 C CA . ILE A 1 148 ? 9.126 0.729 2.788 1.00 97.06 148 ILE A CA 1
ATOM 1179 C C . ILE A 1 148 ? 7.707 0.424 3.286 1.00 97.06 148 ILE A C 1
ATOM 1181 O O . ILE A 1 148 ? 7.534 0.061 4.449 1.00 97.06 148 ILE A O 1
ATOM 1185 N N . CYS A 1 149 ? 6.694 0.537 2.421 1.00 96.00 149 CYS A N 1
ATOM 1186 C CA . CYS A 1 149 ? 5.315 0.217 2.791 1.00 96.00 149 CYS A CA 1
ATOM 1187 C C . CYS A 1 149 ? 5.173 -1.249 3.216 1.00 96.00 149 CYS A C 1
ATOM 1189 O O . CYS A 1 149 ? 4.706 -1.522 4.318 1.00 96.00 149 CYS A O 1
ATOM 1191 N N . VAL A 1 150 ? 5.686 -2.172 2.398 1.00 95.75 150 VAL A N 1
ATOM 1192 C CA . VAL A 1 150 ? 5.667 -3.613 2.679 1.00 95.75 150 VAL A CA 1
ATOM 1193 C C . VAL A 1 150 ? 6.393 -3.936 3.989 1.00 95.75 150 VAL A C 1
ATOM 1195 O O . VAL A 1 150 ? 5.929 -4.774 4.760 1.00 95.75 150 VAL A O 1
ATOM 1198 N N . ALA A 1 151 ? 7.500 -3.255 4.296 1.00 95.69 151 ALA A N 1
ATOM 1199 C CA . ALA A 1 151 ? 8.192 -3.430 5.572 1.00 95.69 151 ALA A CA 1
ATOM 1200 C C . ALA A 1 151 ? 7.306 -3.041 6.771 1.00 95.69 151 ALA A C 1
ATOM 1202 O O . ALA A 1 151 ? 7.248 -3.778 7.759 1.00 95.69 151 ALA A O 1
ATOM 1203 N N . PHE A 1 152 ? 6.576 -1.923 6.689 1.00 95.38 152 PHE A N 1
ATOM 1204 C CA . PHE A 1 152 ? 5.611 -1.544 7.726 1.00 95.38 152 PHE A CA 1
ATOM 1205 C C . PHE A 1 152 ? 4.435 -2.520 7.813 1.00 95.38 152 PHE A C 1
ATOM 1207 O O . PHE A 1 152 ? 4.025 -2.873 8.920 1.00 95.38 152 PHE A O 1
ATOM 1214 N N . ASP A 1 153 ? 3.943 -3.012 6.678 1.00 94.56 153 ASP A N 1
ATOM 1215 C CA . ASP A 1 153 ? 2.860 -3.994 6.627 1.00 94.56 153 ASP A CA 1
ATOM 1216 C C . ASP A 1 153 ? 3.237 -5.306 7.319 1.00 94.56 153 ASP A C 1
ATOM 1218 O O . ASP A 1 153 ? 2.437 -5.863 8.071 1.00 94.56 153 ASP A O 1
ATOM 1222 N N . ILE A 1 154 ? 4.471 -5.782 7.124 1.00 95.19 154 ILE A N 1
ATOM 1223 C CA . ILE A 1 154 ? 4.994 -6.972 7.806 1.00 95.19 154 ILE A CA 1
ATOM 1224 C C . ILE A 1 154 ? 4.972 -6.767 9.323 1.00 95.19 154 ILE A C 1
ATOM 1226 O O . ILE A 1 154 ? 4.487 -7.633 10.054 1.00 95.19 154 ILE A O 1
ATOM 1230 N N . VAL A 1 155 ? 5.446 -5.615 9.810 1.00 96.25 155 VAL A N 1
ATOM 1231 C CA . VAL A 1 155 ? 5.415 -5.287 11.245 1.00 96.25 155 VAL A CA 1
ATOM 1232 C C . VAL A 1 155 ? 3.979 -5.264 11.767 1.00 96.25 155 VAL A C 1
ATOM 1234 O O . VAL A 1 155 ? 3.703 -5.815 12.836 1.00 96.25 155 VAL A O 1
ATOM 1237 N N . ASP A 1 156 ? 3.049 -4.673 11.019 1.00 94.94 156 ASP A N 1
ATOM 1238 C CA . ASP A 1 156 ? 1.638 -4.635 11.391 1.00 94.94 156 ASP A CA 1
ATOM 1239 C C . ASP A 1 156 ? 1.027 -6.037 11.457 1.00 94.94 156 ASP A C 1
ATOM 1241 O O . ASP A 1 156 ? 0.371 -6.367 12.448 1.00 94.94 156 ASP A O 1
ATOM 1245 N N . VAL A 1 157 ? 1.305 -6.901 10.483 1.00 95.31 157 VAL A N 1
ATOM 1246 C CA . VAL A 1 157 ? 0.826 -8.289 10.472 1.00 95.31 157 VAL A CA 1
ATOM 1247 C C . VAL A 1 157 ? 1.417 -9.091 11.629 1.00 95.31 157 VAL A C 1
ATOM 1249 O O . VAL A 1 157 ? 0.669 -9.800 12.301 1.00 95.31 157 VAL A O 1
ATOM 1252 N N . ILE A 1 158 ? 2.711 -8.951 11.932 1.00 96.62 158 ILE A N 1
ATOM 1253 C CA . ILE A 1 158 ? 3.349 -9.616 13.082 1.00 96.62 158 ILE A CA 1
ATOM 1254 C C . ILE A 1 158 ? 2.671 -9.192 14.387 1.00 96.62 158 ILE A C 1
ATOM 1256 O O . ILE A 1 158 ? 2.283 -10.037 15.194 1.00 96.62 158 ILE A O 1
ATOM 1260 N N . ARG A 1 159 ? 2.468 -7.888 14.590 1.00 95.19 159 ARG A N 1
ATOM 1261 C CA . ARG A 1 159 ? 1.795 -7.361 15.787 1.00 95.19 159 ARG A CA 1
ATOM 1262 C C . ARG A 1 159 ? 0.345 -7.799 15.868 1.00 95.19 159 ARG A C 1
ATOM 1264 O O . ARG A 1 159 ? -0.140 -8.118 16.953 1.00 95.19 159 ARG A O 1
ATOM 1271 N N . TRP A 1 160 ? -0.342 -7.834 14.726 1.00 94.81 160 TRP A N 1
ATOM 1272 C CA . TRP A 1 160 ? -1.675 -8.398 14.638 1.00 94.81 160 TRP A CA 1
ATOM 1273 C C . TRP A 1 160 ? -1.614 -9.832 15.156 1.00 94.81 160 TRP A C 1
ATOM 1275 O O . TRP A 1 160 ? -2.245 -10.104 16.172 1.00 94.81 160 TRP A O 1
ATOM 1285 N N . LEU A 1 161 ? -0.806 -10.708 14.539 1.00 94.38 161 LEU A N 1
ATOM 1286 C CA . LEU A 1 161 ? -0.612 -12.117 14.909 1.00 94.38 161 LEU A CA 1
ATOM 1287 C C . LEU A 1 161 ? -0.281 -12.315 16.395 1.00 94.38 161 LEU A C 1
ATOM 1289 O O . LEU A 1 161 ? -0.845 -13.231 16.988 1.00 94.38 161 LEU A O 1
ATOM 1293 N N . ALA A 1 162 ? 0.492 -11.414 17.006 1.00 95.25 162 ALA A N 1
ATOM 1294 C CA . ALA A 1 162 ? 0.801 -11.396 18.440 1.00 95.25 162 ALA A CA 1
ATOM 1295 C C . ALA A 1 162 ? -0.380 -11.006 19.361 1.00 95.25 162 ALA A C 1
ATOM 1297 O O . ALA A 1 162 ? -0.232 -10.982 20.580 1.00 95.25 162 ALA A O 1
ATOM 1298 N N . GLY A 1 163 ? -1.558 -10.707 18.807 1.00 91.25 163 GLY A N 1
ATOM 1299 C CA . GLY A 1 163 ? -2.796 -10.468 19.553 1.00 91.25 163 GLY A CA 1
ATOM 1300 C C . GLY A 1 163 ? -3.346 -9.044 19.467 1.00 91.25 163 GLY A C 1
ATOM 1301 O O . GLY A 1 163 ? -4.408 -8.777 20.028 1.00 91.25 163 GLY A O 1
ATOM 1302 N N . GLU A 1 164 ? -2.706 -8.121 18.741 1.00 92.12 164 GLU A N 1
ATOM 1303 C CA . GLU A 1 164 ? -3.203 -6.747 18.575 1.00 92.12 164 GLU A CA 1
ATOM 1304 C C . GLU A 1 164 ? -4.374 -6.673 17.566 1.00 92.12 164 GLU A C 1
ATOM 1306 O O . GLU A 1 164 ? -4.238 -6.181 16.444 1.00 92.12 164 GLU A O 1
ATOM 1311 N N . ARG A 1 165 ? -5.552 -7.182 17.959 1.00 90.88 165 ARG A N 1
ATOM 1312 C CA . ARG A 1 165 ? -6.752 -7.318 17.100 1.00 90.88 165 ARG A CA 1
ATOM 1313 C C . ARG A 1 165 ? -7.712 -6.122 17.118 1.00 90.88 165 ARG A C 1
ATOM 1315 O O . ARG A 1 165 ? -8.859 -6.259 16.704 1.00 90.88 165 ARG A O 1
ATOM 1322 N N . TYR A 1 166 ? -7.295 -4.966 17.617 1.00 89.25 166 TYR A N 1
ATOM 1323 C CA . TYR A 1 166 ? -8.190 -3.815 17.735 1.00 89.25 166 TYR A CA 1
ATOM 1324 C C . TYR A 1 166 ? -8.458 -3.145 16.375 1.00 89.25 166 TYR A C 1
ATOM 1326 O O . TYR A 1 166 ? -7.587 -3.062 15.505 1.00 89.25 166 TYR A O 1
ATOM 1334 N N . VAL A 1 167 ? -9.677 -2.626 16.216 1.00 91.06 167 VAL A N 1
ATOM 1335 C CA . VAL A 1 167 ? -10.072 -1.785 15.076 1.00 91.06 167 VAL A CA 1
ATOM 1336 C C . VAL A 1 167 ? -9.592 -0.357 15.322 1.00 91.06 167 VAL A C 1
ATOM 1338 O O . VAL A 1 167 ? -9.754 0.177 16.424 1.00 91.06 167 VAL A O 1
ATOM 1341 N N . LEU A 1 168 ? -8.995 0.278 14.315 1.00 91.44 168 LEU A N 1
ATOM 1342 C CA . LEU A 1 168 ? -8.529 1.660 14.411 1.00 91.44 168 LEU A CA 1
ATOM 1343 C C . LEU A 1 168 ? -9.703 2.600 14.747 1.00 91.44 168 LEU A C 1
ATOM 1345 O O . LEU A 1 168 ? -10.815 2.445 14.243 1.00 91.44 168 LEU A O 1
ATOM 1349 N N . GLY A 1 169 ? -9.467 3.571 15.632 1.00 88.69 169 GLY A N 1
ATOM 1350 C CA . GLY A 1 169 ? -10.481 4.534 16.079 1.00 88.69 169 GLY A CA 1
ATOM 1351 C C . GLY A 1 169 ? -11.324 4.069 17.271 1.00 88.69 169 GLY A C 1
ATOM 1352 O O . GLY A 1 169 ? -12.216 4.806 17.714 1.00 88.69 169 GLY A O 1
ATOM 1353 N N . THR A 1 170 ? -11.038 2.880 17.809 1.00 87.69 170 THR A N 1
ATOM 1354 C CA . THR A 1 170 ? -11.550 2.409 19.105 1.00 87.69 170 THR A CA 1
ATOM 1355 C C . THR A 1 170 ? -10.700 2.940 20.272 1.00 87.69 170 THR A C 1
ATOM 1357 O O . THR A 1 170 ? -9.521 3.259 20.076 1.00 87.69 170 THR A O 1
ATOM 1360 N N . PRO A 1 171 ? -11.249 3.008 21.502 1.00 86.38 171 PRO A N 1
ATOM 1361 C CA . PRO A 1 171 ? -10.468 3.348 22.693 1.00 86.38 171 PRO A CA 1
ATOM 1362 C C . PRO A 1 171 ? -9.266 2.418 22.907 1.00 86.38 171 PRO A C 1
ATOM 1364 O O . PRO A 1 171 ? -8.177 2.893 23.213 1.00 86.38 171 PRO A O 1
ATOM 1367 N N . ALA A 1 172 ? -9.427 1.113 22.654 1.00 87.12 172 ALA A N 1
ATOM 1368 C CA . ALA A 1 172 ? -8.345 0.132 22.761 1.00 87.12 172 ALA A CA 1
ATOM 1369 C C . ALA A 1 172 ? -7.182 0.432 21.797 1.00 87.12 172 ALA A C 1
ATOM 1371 O O . ALA A 1 172 ? -6.017 0.403 22.197 1.00 87.12 172 ALA A O 1
ATOM 1372 N N . ALA A 1 173 ? -7.487 0.782 20.541 1.00 89.88 173 ALA A N 1
ATOM 1373 C CA . ALA A 1 173 ? -6.473 1.171 19.562 1.00 89.88 173 ALA A CA 1
ATOM 1374 C C . ALA A 1 173 ? -5.739 2.459 19.966 1.00 89.88 173 ALA A C 1
ATOM 1376 O O . ALA A 1 173 ? -4.524 2.564 19.789 1.00 89.88 173 ALA A O 1
ATOM 1377 N N . ALA A 1 174 ? -6.455 3.431 20.537 1.00 88.62 174 ALA A N 1
ATOM 1378 C CA . ALA A 1 174 ? -5.857 4.676 21.007 1.00 88.62 174 ALA A CA 1
ATOM 1379 C C . ALA A 1 174 ? -4.982 4.475 22.257 1.00 88.62 174 ALA A C 1
ATOM 1381 O O . ALA A 1 174 ? -3.871 4.998 22.300 1.00 88.62 174 ALA A O 1
ATOM 1382 N N . ALA A 1 175 ? -5.418 3.655 23.219 1.00 88.31 175 ALA A N 1
ATOM 1383 C CA . ALA A 1 175 ? -4.645 3.309 24.417 1.00 88.31 175 ALA A CA 1
ATOM 1384 C C . ALA A 1 175 ? -3.318 2.602 24.083 1.00 88.31 175 ALA A C 1
ATOM 1386 O O . ALA A 1 175 ? -2.333 2.739 24.801 1.00 88.31 175 ALA A 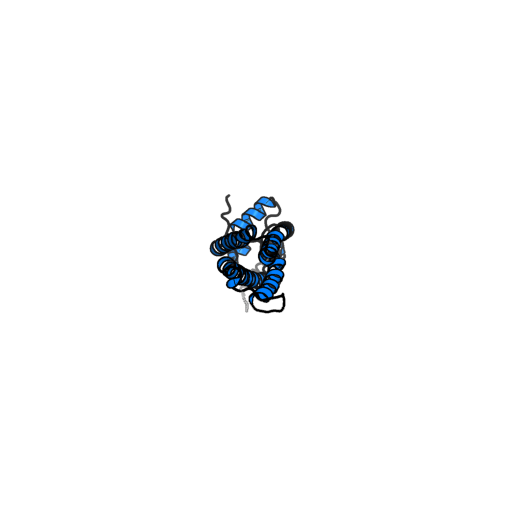O 1
ATOM 1387 N N . ARG A 1 176 ? -3.268 1.878 22.958 1.00 88.88 176 ARG A N 1
ATOM 1388 C CA . ARG A 1 176 ? -2.050 1.250 22.416 1.00 88.88 176 ARG A CA 1
ATOM 1389 C C . ARG A 1 176 ? -1.264 2.155 21.459 1.00 88.88 176 ARG A C 1
ATOM 1391 O O . ARG A 1 176 ? -0.314 1.700 20.824 1.00 88.88 176 ARG A O 1
ATOM 1398 N N . GLY A 1 177 ? -1.670 3.416 21.309 1.00 88.75 177 GLY A N 1
ATOM 1399 C CA . GLY A 1 177 ? -1.023 4.391 20.432 1.00 88.75 177 GLY A CA 1
ATOM 1400 C C . GLY A 1 177 ? -1.097 4.040 18.944 1.00 88.75 177 GLY A C 1
ATOM 1401 O O . GLY A 1 177 ? -0.271 4.516 18.164 1.00 88.75 177 GLY A O 1
ATOM 1402 N N . ALA A 1 178 ? -2.040 3.196 18.523 1.00 87.38 178 ALA A N 1
ATOM 1403 C CA . ALA A 1 178 ? -2.147 2.717 17.147 1.00 87.38 178 ALA A CA 1
ATOM 1404 C C . ALA A 1 178 ? -2.958 3.646 16.240 1.00 87.38 178 ALA A C 1
ATOM 1406 O O . ALA A 1 178 ? -2.640 3.791 15.063 1.00 87.38 178 ALA A O 1
ATOM 1407 N N . SER A 1 179 ? -3.960 4.326 16.791 1.00 86.75 179 SER A N 1
ATOM 1408 C CA . SER A 1 179 ? -4.778 5.307 16.078 1.00 86.75 179 SER A CA 1
ATOM 1409 C C . SER A 1 179 ? -4.923 6.585 16.891 1.00 86.75 179 SER A C 1
ATOM 1411 O O . SER A 1 179 ? -4.745 6.591 18.108 1.00 86.75 179 SER A O 1
ATOM 1413 N N . LYS A 1 180 ? -5.317 7.673 16.232 1.00 85.25 180 LYS A N 1
ATOM 1414 C CA . LYS A 1 180 ? -5.909 8.810 16.938 1.00 85.25 180 LYS A CA 1
ATOM 1415 C C . LYS A 1 180 ? -7.247 8.360 17.525 1.00 85.25 180 LYS A C 1
ATOM 1417 O O . LYS A 1 180 ? -7.946 7.549 16.910 1.00 85.25 180 LYS A O 1
ATOM 1422 N N . LEU A 1 181 ? -7.644 8.912 18.667 1.00 69.06 181 LEU A N 1
ATOM 1423 C CA . LEU A 1 181 ? -9.049 8.852 19.057 1.00 69.06 181 LEU A CA 1
ATOM 1424 C C . LEU A 1 181 ? -9.812 9.710 18.043 1.00 69.06 181 LEU A C 1
ATOM 1426 O O . LEU A 1 181 ? -9.652 10.930 18.001 1.00 69.06 181 LEU A O 1
ATOM 1430 N N . ALA A 1 182 ? -10.573 9.066 17.155 1.00 60.78 182 ALA A N 1
ATOM 1431 C CA . ALA A 1 182 ? -11.523 9.795 16.328 1.00 60.78 182 ALA A CA 1
ATOM 1432 C C . ALA A 1 182 ? -12.446 10.547 17.294 1.00 60.78 182 ALA A C 1
ATOM 1434 O O . ALA A 1 182 ? -12.956 9.911 18.218 1.00 60.78 182 ALA A O 1
ATOM 1435 N N . ARG A 1 183 ? -12.618 11.872 17.126 1.00 56.81 183 ARG A N 1
ATOM 1436 C CA . ARG A 1 183 ? -13.585 12.636 17.932 1.00 56.81 183 ARG A CA 1
ATOM 1437 C C . ARG A 1 183 ? -14.906 11.879 17.858 1.00 56.81 183 ARG A C 1
ATOM 1439 O O . ARG A 1 183 ? -15.479 11.771 16.773 1.00 56.81 183 ARG A O 1
ATOM 1446 N N . GLN A 1 184 ? -15.321 11.299 18.980 1.00 52.06 184 GLN A N 1
ATOM 1447 C CA . GLN A 1 184 ? -16.657 10.751 19.124 1.00 52.06 184 GLN A CA 1
ATOM 1448 C C . GLN A 1 184 ? -17.546 11.985 19.107 1.00 52.06 184 GLN A C 1
ATOM 1450 O O . GLN A 1 184 ? -17.568 12.753 20.062 1.00 52.06 184 GLN A O 1
ATOM 1455 N N . THR A 1 185 ? -18.100 12.289 17.941 1.00 43.66 185 THR A N 1
ATOM 1456 C CA . THR A 1 185 ? -19.149 13.296 17.862 1.00 43.66 185 THR A CA 1
ATOM 1457 C C . THR A 1 185 ? -20.332 12.648 18.561 1.00 43.66 185 THR A C 1
ATOM 1459 O O . THR A 1 185 ? -20.782 11.588 18.125 1.00 43.66 185 THR A O 1
ATOM 1462 N N . ALA A 1 186 ? -20.648 13.198 19.736 1.00 39.53 186 ALA A N 1
ATOM 1463 C CA . ALA A 1 186 ? -21.874 12.935 20.471 1.00 39.53 186 ALA A CA 1
ATOM 1464 C C . ALA A 1 186 ? -23.085 13.305 19.609 1.00 39.53 186 ALA A C 1
ATOM 1466 O O . ALA A 1 186 ? -22.943 14.254 18.798 1.00 39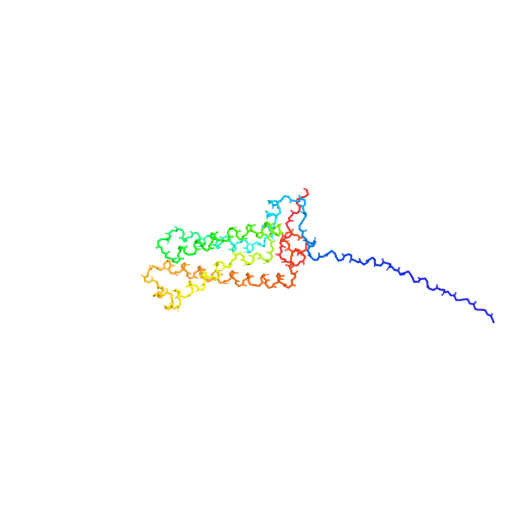.53 186 ALA A O 1
#

Sequence (186 aa):
MRGGGRAAEGGATDREPDKMTSPLAAKFDPELPLRVAAFRSWRSIKTPVMVWLWYLNLLYAVGLFHLDRPEAFWAVMSWLAVGPLIAVVIVRQRGLTRLSGLIHLPWLVFTVWLGMRLFTGSAGAPLSPAQGAFYFYWLHLTFWSTLICVAFDIVDVIRWLAGERYVLGTPAAAARGASKLARQTA

pLDDT: mean 86.23, std 17.05, range [39.53, 98.62]